Protein AF-H5UVW0-F1 (afdb_monomer_lite)

Foldseek 3Di:
DDDDDDDDDDDDDDDDDDDDDDDDDDDDDDDDDDDDDDDDDDDPPPPVPPPPPPVLNVVLVVVLVVLVVLLVQLLVLLLLLLLLLLVLLPQLLLLLLVLLVVLLVLLVVLLVLVVVLLVLLVPQDDDPVSVVVNVVSLVVSLVSLVVSLVSLCVGPPVSVVCNVLSVVLNVLSVVLVVLSVQLSVDDDPSSVVSSVVSVCSCVVPNVVSSVVSSVVSVVSSVVSVVVLVVSLVSSVVSLVSSVCSLVVVQVVCCVVPVDNDQVLSVQLNVLSCVLSVVSVVSSVDSDDDPVCNSVVSSVSSNVSSVSSNVSSVVVSVVSD

Structure (mmCIF, N/CA/C/O backbone):
data_AF-H5UVW0-F1
#
_entry.id   AF-H5UVW0-F1
#
loop_
_atom_site.group_PDB
_atom_site.id
_atom_site.type_symbol
_atom_site.label_atom_id
_atom_site.label_alt_id
_atom_site.label_comp_id
_atom_site.label_asym_id
_atom_site.label_entity_id
_atom_site.label_seq_id
_atom_site.pdbx_PDB_ins_code
_atom_site.Cartn_x
_atom_site.Cartn_y
_atom_site.Cartn_z
_atom_site.occupancy
_atom_site.B_iso_or_equiv
_atom_site.auth_seq_id
_atom_site.auth_comp_id
_atom_site.auth_asym_id
_atom_site.auth_atom_id
_atom_site.pdbx_PDB_model_num
ATOM 1 N N . MET A 1 1 ? -23.608 22.470 -44.276 1.00 40.19 1 MET A N 1
ATOM 2 C CA . MET A 1 1 ? -24.940 21.840 -44.356 1.00 40.19 1 MET A CA 1
ATOM 3 C C . MET A 1 1 ? -25.553 21.851 -42.963 1.00 40.19 1 MET A C 1
ATOM 5 O O . MET A 1 1 ? -24.901 21.389 -42.043 1.00 40.19 1 MET A O 1
ATOM 9 N N . SER A 1 2 ? -26.751 22.432 -42.876 1.00 38.56 2 SER A N 1
ATOM 10 C CA . SER A 1 2 ? -27.793 22.336 -41.836 1.00 38.56 2 SER A CA 1
ATOM 11 C C . SER A 1 2 ? -27.538 22.809 -40.393 1.00 38.56 2 SER A C 1
ATOM 13 O O . SER A 1 2 ? -26.816 22.205 -39.611 1.00 38.56 2 SER A O 1
ATOM 15 N N . ASN A 1 3 ? -28.267 23.888 -40.084 1.00 38.66 3 ASN A N 1
ATOM 16 C CA . ASN A 1 3 ? -28.675 24.428 -38.786 1.00 38.66 3 ASN A CA 1
ATOM 17 C C . ASN A 1 3 ? -29.822 23.609 -38.138 1.00 38.66 3 ASN A C 1
ATOM 19 O O . ASN A 1 3 ? -30.458 22.806 -38.818 1.00 38.66 3 ASN A O 1
ATOM 23 N N . VAL A 1 4 ? -30.181 24.028 -36.908 1.00 41.62 4 VAL A N 1
ATOM 24 C CA . VAL A 1 4 ? -31.457 23.853 -36.157 1.00 41.62 4 VAL A CA 1
ATOM 25 C C . VAL A 1 4 ? -31.458 22.661 -35.168 1.00 41.62 4 VAL A C 1
ATOM 27 O O . VAL A 1 4 ? -31.159 21.547 -35.562 1.00 41.62 4 VAL A O 1
ATOM 30 N N . GLY A 1 5 ? -31.777 22.799 -33.869 1.00 39.81 5 GLY A N 1
ATOM 31 C CA . GLY A 1 5 ? -32.433 23.911 -33.178 1.00 39.81 5 GLY A CA 1
ATOM 32 C C . GLY A 1 5 ? -32.403 23.875 -31.639 1.00 39.81 5 GLY A C 1
ATOM 33 O O . GLY A 1 5 ? -32.001 22.914 -30.990 1.00 39.81 5 GLY A O 1
ATOM 34 N N . THR A 1 6 ? -32.831 25.019 -31.116 1.00 47.84 6 THR A N 1
ATOM 35 C CA . THR A 1 6 ? -32.999 25.512 -29.740 1.00 47.84 6 THR A CA 1
ATOM 36 C C . THR A 1 6 ? -34.365 25.182 -29.118 1.00 47.84 6 THR A C 1
ATOM 38 O O . THR A 1 6 ? -35.351 25.214 -29.846 1.00 47.84 6 THR A O 1
ATOM 41 N N . ALA A 1 7 ? -34.428 25.033 -27.782 1.00 39.47 7 ALA A N 1
ATOM 42 C CA . ALA A 1 7 ? -35.441 25.560 -26.822 1.00 39.47 7 ALA A CA 1
ATOM 43 C C . ALA A 1 7 ? -35.236 24.852 -25.455 1.00 39.47 7 ALA A C 1
ATOM 45 O O . ALA A 1 7 ? -35.050 23.642 -25.445 1.00 39.47 7 ALA A O 1
ATOM 46 N N . GLY A 1 8 ? -35.079 25.516 -24.297 1.00 35.53 8 GLY A N 1
ATOM 47 C CA . GLY A 1 8 ? -36.102 26.257 -23.521 1.00 35.53 8 GLY A CA 1
ATOM 48 C C . GLY A 1 8 ? -36.758 25.297 -22.492 1.00 35.53 8 GLY A C 1
ATOM 49 O O . GLY A 1 8 ? -37.109 24.199 -22.881 1.00 35.53 8 GLY A O 1
ATOM 50 N N . ALA A 1 9 ? -36.978 25.555 -21.196 1.00 38.09 9 ALA A N 1
ATOM 51 C CA . ALA A 1 9 ? -37.097 26.803 -20.455 1.00 38.09 9 ALA A CA 1
ATOM 52 C C . ALA A 1 9 ? -37.144 26.571 -18.909 1.00 38.09 9 ALA A C 1
ATOM 54 O O . ALA A 1 9 ? -37.618 25.541 -18.443 1.00 38.09 9 ALA A O 1
ATOM 55 N N . THR A 1 10 ? -36.669 27.581 -18.162 1.00 37.91 10 THR A N 1
ATOM 56 C CA . THR A 1 10 ? -37.199 28.217 -16.920 1.00 37.91 10 THR A CA 1
ATOM 57 C C . THR A 1 10 ? -37.649 27.440 -15.663 1.00 37.91 10 THR A C 1
ATOM 59 O O . THR A 1 10 ? -38.612 26.684 -15.670 1.00 37.91 10 THR A O 1
ATOM 62 N N . ALA A 1 11 ? -37.049 27.839 -14.526 1.00 45.56 11 ALA A N 1
ATOM 63 C CA . ALA A 1 11 ? -37.602 27.791 -13.161 1.00 45.56 11 ALA A CA 1
ATOM 64 C C . ALA A 1 11 ? -38.778 28.781 -12.972 1.00 45.56 11 ALA A C 1
ATOM 66 O O . ALA A 1 11 ? -38.899 29.720 -13.765 1.00 45.56 11 ALA A O 1
ATOM 67 N N . PRO A 1 12 ? -39.613 28.634 -11.917 1.00 51.19 12 PRO A N 1
ATOM 68 C CA . PRO A 1 12 ? -39.392 29.460 -10.711 1.00 51.19 12 PRO A CA 1
ATOM 69 C C . PRO A 1 12 ? -39.843 28.838 -9.359 1.00 51.19 12 PRO A C 1
ATOM 71 O O . PRO A 1 12 ? -40.645 27.911 -9.303 1.00 51.19 12 PRO A O 1
ATOM 74 N N . ALA A 1 13 ? -39.359 29.412 -8.247 1.00 44.91 13 ALA A N 1
ATOM 75 C CA . ALA A 1 13 ? -39.950 29.326 -6.896 1.00 44.91 13 ALA A CA 1
ATOM 76 C C . ALA A 1 13 ? -40.842 30.571 -6.642 1.00 44.91 13 ALA A C 1
ATOM 78 O O . ALA A 1 13 ? -40.601 31.582 -7.310 1.00 44.91 13 ALA A O 1
ATOM 79 N N . PRO A 1 14 ? -41.837 30.563 -5.715 1.00 51.69 14 PRO A N 1
ATOM 80 C CA . PRO A 1 14 ? -41.561 30.837 -4.287 1.00 51.69 14 PRO A CA 1
ATOM 81 C C . PRO A 1 14 ? -42.532 30.210 -3.229 1.00 51.69 14 PRO A C 1
ATOM 83 O O . PRO A 1 14 ? -43.590 29.674 -3.533 1.00 51.69 14 PRO A O 1
ATOM 86 N N . ARG A 1 15 ? -42.121 30.323 -1.948 1.00 41.34 15 ARG A N 1
ATOM 87 C CA . ARG A 1 15 ? -42.834 30.162 -0.636 1.00 41.34 15 ARG A CA 1
ATOM 88 C C . ARG A 1 15 ? -43.934 31.253 -0.433 1.00 41.34 15 ARG A C 1
ATOM 90 O O . ARG A 1 15 ? -43.994 32.112 -1.307 1.00 41.34 15 ARG A O 1
ATOM 97 N N . PRO A 1 16 ? -44.664 31.415 0.716 1.00 49.97 16 PRO A N 1
ATOM 98 C CA . PRO A 1 16 ? -44.824 30.640 1.976 1.00 49.97 16 PRO A CA 1
ATOM 99 C C . PRO A 1 16 ? -46.302 30.514 2.483 1.00 49.97 16 PRO A C 1
ATOM 101 O O . PRO A 1 16 ? -47.215 31.109 1.926 1.00 49.97 16 PRO A O 1
ATOM 104 N N . GLY A 1 17 ? -46.548 29.831 3.616 1.00 35.84 17 GLY A N 1
ATOM 105 C CA . GLY A 1 17 ? -47.849 29.862 4.313 1.00 35.84 17 GLY A CA 1
ATOM 106 C C . GLY A 1 17 ? -47.748 29.610 5.824 1.00 35.84 17 GLY A C 1
ATOM 107 O O . GLY A 1 17 ? -47.411 28.511 6.250 1.00 35.84 17 GLY A O 1
ATOM 108 N N . ARG A 1 18 ? -48.012 30.658 6.619 1.00 39.91 18 ARG A N 1
ATOM 109 C CA . ARG A 1 18 ? -48.186 30.681 8.087 1.00 39.91 18 ARG A CA 1
ATOM 110 C C . ARG A 1 18 ? -49.587 30.189 8.476 1.00 39.91 18 ARG A C 1
ATOM 112 O O . ARG A 1 18 ? -50.538 30.494 7.768 1.00 39.91 18 ARG A O 1
ATOM 119 N N . GLY A 1 19 ? -49.725 29.601 9.668 1.00 34.94 19 GLY A N 1
ATOM 120 C CA . GLY A 1 19 ? -51.022 29.429 10.333 1.00 34.94 19 GLY A CA 1
ATOM 121 C C . GLY A 1 19 ? -50.927 28.876 11.762 1.00 34.94 19 GLY A C 1
ATOM 122 O O . GLY A 1 19 ? -50.884 27.672 11.961 1.00 34.94 19 GLY A O 1
ATOM 123 N N . ALA A 1 20 ? -50.913 29.774 12.742 1.00 37.31 20 ALA A N 1
ATOM 124 C CA . ALA A 1 20 ? -51.357 29.615 14.138 1.00 37.31 20 ALA A CA 1
ATOM 125 C C . ALA A 1 20 ? -52.068 30.947 14.496 1.00 37.31 20 ALA A C 1
ATOM 127 O O . ALA A 1 20 ? -51.889 31.893 13.718 1.00 37.31 20 ALA A O 1
ATOM 128 N N . PRO A 1 21 ? -52.772 31.147 15.633 1.00 55.62 21 PRO A N 1
ATOM 129 C CA . PRO A 1 21 ? -53.206 30.253 16.722 1.00 55.62 21 PRO A CA 1
ATOM 130 C C . PRO A 1 21 ? -54.725 30.408 17.036 1.00 55.62 21 PRO A C 1
ATOM 132 O O . PRO A 1 21 ? -55.417 31.188 16.388 1.00 55.62 21 PRO A O 1
ATOM 135 N N . THR A 1 22 ? -55.261 29.749 18.074 1.00 39.03 22 THR A N 1
ATOM 136 C CA . THR A 1 22 ? -56.367 30.325 18.881 1.00 39.03 22 THR A CA 1
ATOM 137 C C . THR A 1 22 ? -56.510 29.640 20.241 1.00 39.03 22 THR A C 1
ATOM 139 O O . THR A 1 22 ? -56.579 28.420 20.346 1.00 39.03 22 THR A O 1
ATOM 142 N N . ALA A 1 23 ? -56.551 30.471 21.281 1.00 38.06 23 ALA A N 1
ATOM 143 C CA . ALA A 1 23 ? -56.974 30.172 22.641 1.00 38.06 23 ALA A CA 1
ATOM 144 C C . ALA A 1 23 ? -58.318 30.878 22.889 1.00 38.06 23 ALA A C 1
ATOM 146 O O . ALA A 1 23 ? -58.500 31.968 22.351 1.00 38.06 23 ALA A O 1
ATOM 147 N N . ALA A 1 24 ? -59.206 30.289 23.698 1.00 35.06 24 ALA A N 1
ATOM 148 C CA . ALA A 1 24 ? -60.180 30.945 24.596 1.00 35.06 24 ALA A CA 1
ATOM 149 C C . ALA A 1 24 ? -61.181 29.878 25.102 1.00 35.06 24 ALA A C 1
ATOM 151 O O . ALA A 1 24 ? -61.709 29.121 24.299 1.00 35.06 24 ALA A O 1
ATOM 152 N N . THR A 1 25 ? -61.290 29.598 26.404 1.00 35.06 25 THR A N 1
ATOM 153 C CA . THR A 1 25 ? -62.045 30.314 27.465 1.00 35.06 25 THR A CA 1
ATOM 154 C C . THR A 1 25 ? -63.463 29.749 27.654 1.00 35.06 25 THR A C 1
ATOM 156 O O . THR A 1 25 ? -64.242 29.648 26.716 1.00 35.06 25 THR A O 1
ATOM 159 N N . ALA A 1 26 ? -63.761 29.377 28.905 1.00 38.12 26 ALA A N 1
ATOM 160 C CA . ALA A 1 26 ? -65.036 28.873 29.424 1.00 38.12 26 ALA A CA 1
ATOM 161 C C . ALA A 1 26 ? -66.159 29.937 29.485 1.00 38.12 26 ALA A C 1
ATOM 163 O O . ALA A 1 26 ? -65.895 31.128 29.330 1.00 38.12 26 ALA A O 1
ATOM 164 N N . PRO A 1 27 ? -67.400 29.513 29.790 1.00 47.34 27 PRO A N 1
ATOM 165 C CA . PRO A 1 27 ? -68.087 29.938 31.030 1.00 47.34 27 PRO A CA 1
ATOM 166 C C . PRO A 1 27 ? -68.739 28.721 31.743 1.00 47.34 27 PRO A C 1
ATOM 168 O O . PRO A 1 27 ? -69.119 27.759 31.089 1.00 47.34 27 PRO A O 1
ATOM 171 N N . ALA A 1 28 ? -68.710 28.536 33.069 1.00 35.19 28 ALA A N 1
ATOM 172 C CA . ALA A 1 28 ? -69.227 29.298 34.219 1.00 35.19 28 ALA A CA 1
ATOM 173 C C . ALA A 1 28 ? -70.742 29.128 34.507 1.00 35.19 28 ALA A C 1
ATOM 175 O O . ALA A 1 28 ? -71.578 29.489 33.687 1.00 35.19 28 ALA A O 1
ATOM 176 N N . SER A 1 29 ? -71.028 28.721 35.764 1.00 37.56 29 SER A N 1
ATOM 177 C CA . SER A 1 29 ? -72.243 28.932 36.603 1.00 37.56 29 SER A CA 1
ATOM 178 C C . SER A 1 29 ? -73.562 28.245 36.183 1.00 37.56 29 SER A C 1
ATOM 180 O O . SER A 1 29 ? -73.912 28.255 35.018 1.00 37.56 29 SER A O 1
ATOM 182 N N . SER A 1 30 ? -74.400 27.649 37.047 1.00 37.62 30 SER A N 1
ATOM 183 C CA . SER A 1 30 ? -74.801 27.927 38.449 1.00 37.62 30 SER A CA 1
ATOM 184 C C . SER A 1 30 ? -75.607 26.711 38.998 1.00 37.62 30 SER A C 1
ATOM 186 O O . SER A 1 30 ? -76.249 26.034 38.206 1.00 37.62 30 SER A O 1
ATOM 188 N N . ALA A 1 31 ? -75.380 26.233 40.238 1.00 36.72 31 ALA A N 1
ATOM 189 C CA . ALA A 1 31 ? -76.123 26.492 41.505 1.00 36.72 31 ALA A CA 1
ATOM 190 C C . ALA A 1 31 ? -77.501 25.753 41.573 1.00 36.72 31 ALA A C 1
ATOM 192 O O . ALA A 1 31 ? -78.099 25.538 40.536 1.00 36.72 31 ALA A O 1
ATOM 193 N N . VAL A 1 32 ? -78.116 25.268 42.666 1.00 36.94 32 VAL A N 1
ATOM 194 C CA . VAL A 1 32 ? -78.252 25.606 44.107 1.00 36.94 32 VAL A CA 1
ATOM 195 C C . VAL A 1 32 ? -78.911 24.344 44.775 1.00 36.94 32 VAL A C 1
ATOM 197 O O . VAL A 1 32 ? -79.696 23.691 44.097 1.00 36.94 32 VAL A O 1
ATOM 200 N N . TRP A 1 33 ? -78.595 23.843 45.987 1.00 30.67 33 TRP A N 1
ATOM 201 C CA . TRP A 1 33 ? -79.282 24.114 47.281 1.00 30.67 33 TRP A CA 1
ATOM 202 C C . TRP A 1 33 ? -78.738 23.220 48.435 1.00 30.67 33 TRP A C 1
ATOM 204 O O . TRP A 1 33 ? -78.401 22.058 48.231 1.00 30.67 33 TRP A O 1
ATOM 214 N N . ARG A 1 34 ? -78.672 23.808 49.644 1.00 36.25 34 ARG A N 1
ATOM 215 C CA . ARG A 1 34 ? -78.388 23.275 51.015 1.00 36.25 34 ARG A CA 1
ATOM 216 C C . ARG A 1 34 ? -79.729 23.038 51.780 1.00 36.25 34 ARG A C 1
ATOM 218 O O . ARG A 1 34 ? -80.750 23.339 51.167 1.00 36.25 34 ARG A O 1
ATOM 225 N N . PRO A 1 35 ? -79.808 22.788 53.121 1.00 53.66 35 PRO A N 1
ATOM 226 C CA . PRO A 1 35 ? -78.973 22.098 54.145 1.00 53.66 35 PRO A CA 1
ATOM 227 C C . PRO A 1 35 ? -79.808 20.982 54.875 1.00 53.66 35 PRO A C 1
ATOM 229 O O . PRO A 1 35 ? -80.942 20.730 54.493 1.00 53.66 35 PRO A O 1
ATOM 232 N N . THR A 1 36 ? -79.376 20.215 55.893 1.00 37.59 36 THR A N 1
ATOM 233 C CA . THR A 1 36 ? -79.193 20.583 57.324 1.00 37.59 36 THR A CA 1
ATOM 234 C C . THR A 1 36 ? -78.822 19.339 58.167 1.00 37.59 36 THR A C 1
ATOM 236 O O . THR A 1 36 ? -79.049 18.222 57.725 1.00 37.59 36 THR A O 1
ATOM 239 N N . SER A 1 37 ? -78.353 19.601 59.399 1.00 34.56 37 SER A N 1
ATOM 240 C CA . SER A 1 37 ? -78.192 18.750 60.604 1.00 34.56 37 SER A CA 1
ATOM 241 C C . SER A 1 37 ? -76.835 18.069 60.868 1.00 34.56 37 SER A C 1
ATOM 243 O O . SER A 1 37 ? -76.583 16.934 60.480 1.00 34.56 37 SER A O 1
ATOM 245 N N . GLN A 1 38 ? -76.006 18.786 61.636 1.00 39.22 38 GLN A N 1
ATOM 246 C CA . GLN A 1 38 ? -75.058 18.268 62.639 1.00 39.22 38 GLN A CA 1
ATOM 247 C C . GLN A 1 38 ? -75.856 17.791 63.881 1.00 39.22 38 GLN A C 1
ATOM 249 O O . GLN A 1 38 ? -76.940 18.342 64.100 1.00 39.22 38 GLN A O 1
ATOM 254 N N . PRO A 1 39 ? -75.365 16.832 64.704 1.00 42.59 39 PRO A N 1
ATOM 255 C CA . PRO A 1 39 ? -74.274 17.135 65.645 1.00 42.59 39 PRO A CA 1
ATOM 256 C C . PRO A 1 39 ? -73.261 15.996 65.957 1.00 42.59 39 PRO A C 1
ATOM 258 O O . PRO A 1 39 ? -73.563 14.814 65.872 1.00 42.59 39 PRO A O 1
ATOM 261 N N . SER A 1 40 ? -72.055 16.428 66.359 1.00 43.44 40 SER A N 1
ATOM 262 C CA . SER A 1 40 ? -71.070 15.827 67.294 1.00 43.44 40 SER A CA 1
ATOM 263 C C . SER A 1 40 ? -70.740 14.319 67.276 1.00 43.44 40 SER A C 1
ATOM 265 O O . SER A 1 40 ? -71.532 13.520 67.761 1.00 43.44 40 SER A O 1
ATOM 267 N N . ALA A 1 41 ? -69.485 13.968 66.937 1.00 36.28 41 ALA A N 1
ATOM 268 C CA . ALA A 1 41 ? -68.498 13.345 67.849 1.00 36.28 41 ALA A CA 1
ATOM 269 C C . ALA A 1 41 ? -67.223 12.876 67.102 1.00 36.28 41 ALA A C 1
ATOM 271 O O . ALA A 1 41 ? -67.307 12.260 66.048 1.00 36.28 41 ALA A O 1
ATOM 272 N N . GLN A 1 42 ? -66.063 13.125 67.724 1.00 39.19 42 GLN A N 1
ATOM 273 C CA . GLN A 1 42 ? -64.734 12.539 67.468 1.00 39.19 42 GLN A CA 1
ATOM 274 C C . GLN A 1 42 ? -64.018 12.873 66.144 1.00 39.19 42 GLN A C 1
ATOM 276 O O . GLN A 1 42 ? -63.990 12.099 65.191 1.00 39.19 42 GLN A O 1
ATOM 281 N N . GLU A 1 43 ? -63.275 13.984 66.170 1.00 35.12 43 GLU A N 1
ATOM 282 C CA . GLU A 1 43 ? -62.028 14.120 65.412 1.00 35.12 43 GLU A CA 1
ATOM 283 C C . GLU A 1 43 ? -61.022 13.057 65.887 1.00 35.12 43 GLU A C 1
ATOM 285 O O . GLU A 1 43 ? -60.352 13.216 66.907 1.00 35.12 43 GLU A O 1
ATOM 290 N N . VAL A 1 44 ? -60.886 11.970 65.129 1.00 39.19 44 VAL A N 1
ATOM 291 C CA . VAL A 1 44 ? -59.615 11.247 65.056 1.00 39.19 44 VAL A CA 1
ATOM 292 C C . VAL A 1 44 ? -58.861 11.863 63.890 1.00 39.19 44 VAL A C 1
ATOM 294 O O . VAL A 1 44 ? -59.051 11.497 62.733 1.00 39.19 44 VAL A O 1
ATOM 297 N N . ALA A 1 45 ? -58.019 12.844 64.201 1.00 40.41 45 ALA A N 1
ATOM 298 C CA . ALA A 1 45 ? -56.989 13.303 63.292 1.00 40.41 45 ALA A CA 1
ATOM 299 C C . ALA A 1 45 ? -55.997 12.149 63.070 1.00 40.41 45 ALA A C 1
ATOM 301 O O . ALA A 1 45 ? -54.999 12.018 63.779 1.00 40.41 45 ALA A O 1
ATOM 302 N N . THR A 1 46 ? -56.250 11.296 62.076 1.00 40.97 46 THR A N 1
ATOM 303 C CA . THR A 1 46 ? -55.171 10.555 61.423 1.00 40.97 46 THR A CA 1
ATOM 304 C C . THR A 1 46 ? -54.349 11.571 60.647 1.00 40.97 46 THR A C 1
ATOM 306 O O . THR A 1 46 ? -54.581 11.826 59.467 1.00 40.97 46 THR A O 1
ATOM 309 N N . ALA A 1 47 ? -53.393 12.183 61.345 1.00 40.22 47 ALA A N 1
ATOM 310 C CA . ALA A 1 47 ? -52.194 12.697 60.720 1.00 40.22 47 ALA A CA 1
ATOM 311 C C . ALA A 1 47 ? -51.530 11.503 60.027 1.00 40.22 47 ALA A C 1
ATOM 313 O O . ALA A 1 47 ? -50.825 10.711 60.655 1.00 40.22 47 ALA A O 1
ATOM 314 N N . GLU A 1 48 ? -51.830 11.323 58.743 1.00 43.53 48 GLU A N 1
ATOM 315 C CA . GLU A 1 48 ? -51.063 10.453 57.871 1.00 43.53 48 GLU A CA 1
ATOM 316 C C . GLU A 1 48 ? -49.644 11.010 57.894 1.00 43.53 48 GLU A C 1
ATOM 318 O O . GLU A 1 48 ? -49.352 12.085 57.366 1.00 43.53 48 GLU A O 1
ATOM 323 N N . ALA A 1 49 ? -48.801 10.338 58.674 1.00 42.34 49 ALA A N 1
ATOM 324 C CA . ALA A 1 49 ? -47.430 10.718 58.891 1.00 42.34 49 ALA A CA 1
ATOM 325 C C . ALA A 1 49 ? -46.771 10.854 57.519 1.00 42.34 49 ALA A C 1
ATOM 327 O O . ALA A 1 49 ? -46.494 9.858 56.849 1.00 42.34 49 ALA A O 1
ATOM 328 N N . ALA A 1 50 ? -46.499 12.096 57.118 1.00 45.75 50 ALA A N 1
ATOM 329 C CA . ALA A 1 50 ? -45.471 12.418 56.151 1.00 45.75 50 ALA A CA 1
ATOM 330 C C . ALA A 1 50 ? -44.158 11.898 56.744 1.00 45.75 50 ALA A C 1
ATOM 332 O O . ALA A 1 50 ? -43.434 12.610 57.441 1.00 45.75 50 ALA A O 1
ATOM 333 N N . GLY A 1 51 ? -43.929 10.596 56.565 1.00 43.28 51 GLY A N 1
ATOM 334 C CA . GLY A 1 51 ? -42.782 9.885 57.081 1.00 43.28 51 GLY A CA 1
ATOM 335 C C . GLY A 1 51 ? -41.557 10.557 56.507 1.00 43.28 51 GLY A C 1
ATOM 336 O O . GLY A 1 51 ? -41.271 10.438 55.315 1.00 43.28 51 GLY A O 1
ATOM 337 N N . THR A 1 52 ? -40.845 11.291 57.356 1.00 47.53 52 THR A N 1
ATOM 338 C CA . THR A 1 52 ? -39.493 11.737 57.065 1.00 47.53 52 THR A CA 1
ATOM 339 C C . THR A 1 52 ? -38.736 10.495 56.604 1.00 47.53 52 THR A C 1
ATOM 341 O O . THR A 1 52 ? -38.654 9.517 57.355 1.00 47.53 52 THR A O 1
ATOM 344 N N . PRO A 1 53 ? -38.266 10.443 55.342 1.00 50.28 53 PRO A N 1
ATOM 345 C CA . PRO A 1 53 ? -37.708 9.210 54.829 1.00 50.28 53 PRO A CA 1
ATOM 346 C C . PRO A 1 53 ? -36.502 8.894 55.699 1.00 50.28 53 PRO A C 1
ATOM 348 O O . PRO A 1 53 ? -35.598 9.723 55.838 1.00 50.28 53 PRO A O 1
ATOM 351 N N . THR A 1 54 ? -36.518 7.725 56.337 1.00 48.66 54 THR A N 1
ATOM 352 C CA . THR A 1 54 ? -35.457 7.335 57.260 1.00 48.66 54 THR A CA 1
ATOM 353 C C . THR A 1 54 ? -34.102 7.471 56.550 1.00 48.66 54 THR A C 1
ATOM 355 O O . THR A 1 54 ? -33.997 7.218 55.343 1.00 48.66 54 THR A O 1
ATOM 358 N N . PRO A 1 55 ? -33.023 7.871 57.246 1.00 56.31 55 PRO A N 1
ATOM 359 C CA . PRO A 1 55 ? -31.715 8.112 56.624 1.00 56.31 55 PRO A CA 1
ATOM 360 C C . PRO A 1 55 ? -31.161 6.897 55.851 1.00 56.31 55 PRO A C 1
ATOM 362 O O . PRO A 1 55 ? -30.302 7.041 54.975 1.00 56.31 55 PRO A O 1
ATOM 365 N N . GLN A 1 56 ? -31.685 5.695 56.112 1.00 55.41 56 GLN A N 1
ATOM 366 C CA . GLN A 1 56 ? -31.396 4.490 55.336 1.00 55.41 56 GLN A CA 1
ATOM 367 C C . GLN A 1 56 ? -32.040 4.487 53.935 1.00 55.41 56 GLN A C 1
ATOM 369 O O . GLN A 1 56 ? -31.379 4.072 52.980 1.00 55.41 56 GLN A O 1
ATOM 374 N N . ALA A 1 57 ? -33.263 5.000 53.765 1.00 55.84 57 ALA A N 1
ATOM 375 C CA . ALA A 1 57 ? -33.936 5.092 52.463 1.00 55.84 57 ALA A CA 1
ATOM 376 C C . ALA A 1 57 ? -33.222 6.077 51.513 1.00 55.84 57 ALA A C 1
ATOM 378 O O . ALA A 1 57 ? -33.002 5.773 50.337 1.00 55.84 57 ALA A O 1
ATOM 379 N N . TRP A 1 58 ? -32.738 7.210 52.039 1.00 54.66 58 TRP A N 1
ATOM 380 C CA . TRP A 1 58 ? -31.923 8.178 51.286 1.00 54.66 58 TRP A CA 1
ATOM 381 C C . TRP A 1 58 ? -30.576 7.598 50.826 1.00 54.66 58 TRP A C 1
ATOM 383 O O . TRP A 1 58 ? -30.129 7.833 49.694 1.00 54.66 58 TRP A O 1
ATOM 393 N N . ARG A 1 59 ? -29.927 6.790 51.675 1.00 59.78 59 ARG A N 1
ATOM 394 C CA . ARG A 1 59 ? -28.684 6.090 51.313 1.00 59.78 59 ARG A CA 1
ATOM 395 C C . ARG A 1 59 ? -28.909 5.030 50.231 1.00 59.78 59 ARG A C 1
ATOM 397 O O . ARG A 1 59 ? -28.101 4.957 49.308 1.00 59.78 59 ARG A O 1
ATOM 404 N N . ARG A 1 60 ? -30.014 4.276 50.272 1.00 61.94 60 ARG A N 1
ATOM 405 C CA . ARG A 1 60 ? -30.356 3.292 49.223 1.00 61.94 60 ARG A CA 1
ATOM 406 C C . ARG A 1 60 ? -30.683 3.960 47.880 1.00 61.94 60 ARG A C 1
ATOM 408 O O . ARG A 1 60 ? -30.177 3.536 46.842 1.00 61.94 60 ARG A O 1
ATOM 415 N N . GLY A 1 61 ? -31.434 5.065 47.891 1.00 62.50 61 GLY A N 1
ATOM 416 C CA . GLY A 1 61 ? -31.806 5.797 46.672 1.00 62.50 61 GLY A CA 1
ATOM 417 C C . GLY A 1 61 ? -30.644 6.512 45.963 1.00 62.50 61 GLY A C 1
ATOM 418 O O . GLY A 1 61 ? -30.677 6.694 44.742 1.00 62.50 61 GLY A O 1
ATOM 419 N N . SER A 1 62 ? -29.602 6.922 46.695 1.00 68.56 62 SER A N 1
ATOM 420 C CA . SER A 1 62 ? -28.380 7.496 46.101 1.00 68.56 62 SER A CA 1
ATOM 421 C C . SER A 1 62 ? -27.446 6.419 45.533 1.00 68.56 62 SER A C 1
ATOM 423 O O . SER A 1 62 ? -26.921 6.594 44.432 1.00 68.56 62 SER A O 1
ATOM 425 N N . LEU A 1 63 ? -27.317 5.274 46.214 1.00 67.69 63 LEU A N 1
ATOM 426 C CA . LEU A 1 63 ? -26.570 4.105 45.731 1.00 67.69 63 LEU A CA 1
ATOM 427 C C . LEU A 1 63 ? -27.155 3.534 44.435 1.00 67.69 63 LEU A C 1
ATOM 429 O O . LEU A 1 63 ? -26.413 3.318 43.479 1.00 67.69 63 LEU A O 1
ATOM 433 N N . ALA A 1 64 ? -28.478 3.367 44.360 1.00 70.19 64 ALA A N 1
ATOM 434 C CA . ALA A 1 64 ? -29.143 2.852 43.162 1.00 70.19 64 ALA A CA 1
ATOM 435 C C . ALA A 1 64 ? -28.964 3.774 41.939 1.00 70.19 64 ALA A C 1
ATOM 437 O O . ALA A 1 64 ? -28.747 3.301 40.822 1.00 70.19 64 ALA A O 1
ATOM 438 N N . ARG A 1 65 ? -29.000 5.100 42.139 1.00 73.19 65 ARG A N 1
ATOM 439 C CA . ARG A 1 65 ? -28.716 6.079 41.074 1.00 73.19 65 ARG A CA 1
ATOM 440 C C . ARG A 1 65 ? -27.252 6.042 40.630 1.00 73.19 65 ARG A C 1
ATOM 442 O O . ARG A 1 65 ? -26.992 6.122 39.432 1.00 73.19 65 ARG A O 1
ATOM 449 N N . GLY A 1 66 ? -26.314 5.899 41.569 1.00 72.06 66 GLY A N 1
ATOM 450 C CA . GLY A 1 66 ? -24.887 5.743 41.267 1.00 72.06 66 GLY A CA 1
ATOM 451 C C . GLY A 1 66 ? -24.591 4.471 40.472 1.00 72.06 66 GLY A C 1
ATOM 452 O O . GLY A 1 66 ? -23.903 4.534 39.456 1.00 72.06 66 GLY A O 1
ATOM 453 N N . LEU A 1 67 ? -25.192 3.346 40.872 1.00 72.56 67 LEU A N 1
ATOM 454 C CA . LEU A 1 67 ? -25.071 2.068 40.169 1.00 72.56 67 LEU A CA 1
ATOM 455 C C . LEU A 1 67 ? -25.575 2.172 38.729 1.00 72.56 67 LEU A C 1
ATOM 457 O O . LEU A 1 67 ? -24.814 1.848 37.831 1.00 72.56 67 LEU A O 1
ATOM 461 N N . ARG A 1 68 ? -26.775 2.724 38.489 1.00 74.75 68 ARG A N 1
ATOM 462 C CA . ARG A 1 68 ? -27.316 2.903 37.123 1.00 74.75 68 ARG A CA 1
ATOM 463 C C . ARG A 1 68 ? -26.413 3.744 36.217 1.00 74.75 68 ARG A C 1
ATOM 465 O O . ARG A 1 68 ? -26.251 3.417 35.045 1.00 74.75 68 ARG A O 1
ATOM 472 N N . LYS A 1 69 ? -25.819 4.820 36.749 1.00 73.06 69 LYS A N 1
ATOM 473 C CA . LYS A 1 69 ? -24.870 5.660 35.996 1.00 73.06 69 LYS A CA 1
ATOM 474 C C . LYS A 1 69 ? -23.595 4.893 35.646 1.00 73.06 69 LYS A C 1
ATOM 476 O O . LYS A 1 69 ? -23.137 4.985 34.513 1.00 73.06 69 LYS A O 1
ATOM 481 N N . LEU A 1 70 ? -23.059 4.114 36.587 1.00 72.12 70 LEU A N 1
ATOM 482 C CA . LEU A 1 70 ? -21.907 3.244 36.341 1.00 72.12 70 LEU A CA 1
ATOM 483 C C . LEU A 1 70 ? -22.223 2.148 35.319 1.00 72.12 70 LEU A C 1
ATOM 485 O O . LEU A 1 70 ? -21.371 1.847 34.489 1.00 72.12 70 LEU A O 1
ATOM 489 N N . THR A 1 71 ? -23.440 1.594 35.332 1.00 71.81 71 THR A N 1
ATOM 490 C CA . THR A 1 71 ? -23.864 0.595 34.343 1.00 71.81 71 THR A CA 1
ATOM 491 C C . THR A 1 71 ? -23.901 1.192 32.946 1.00 71.81 71 THR A C 1
ATOM 493 O O . THR A 1 71 ? -23.287 0.643 32.038 1.00 71.81 71 THR A O 1
ATOM 496 N N . ALA A 1 72 ? -24.555 2.345 32.784 1.00 66.31 72 ALA A N 1
ATOM 497 C CA . ALA A 1 72 ? -24.628 3.031 31.498 1.00 66.31 72 ALA A CA 1
ATOM 498 C C . ALA A 1 72 ? -23.232 3.425 30.983 1.00 66.31 72 ALA A C 1
ATOM 500 O O . ALA A 1 72 ? -22.916 3.172 29.823 1.00 66.31 72 ALA A O 1
ATOM 501 N N . ALA A 1 73 ? -22.379 3.979 31.852 1.00 67.38 73 ALA A N 1
ATOM 502 C CA . ALA A 1 73 ? -21.020 4.375 31.491 1.00 67.38 73 ALA A CA 1
ATOM 503 C C . ALA A 1 73 ? -20.143 3.174 31.100 1.00 67.38 73 ALA A C 1
ATOM 505 O O . ALA A 1 73 ? -19.448 3.227 30.090 1.00 67.38 73 ALA A O 1
ATOM 506 N N . GLY A 1 74 ? -20.195 2.079 31.863 1.00 64.56 74 GLY A N 1
ATOM 507 C CA . GLY A 1 74 ? -19.398 0.887 31.580 1.00 64.56 74 GLY A CA 1
ATOM 508 C C . GLY A 1 74 ? -19.850 0.142 30.320 1.00 64.56 74 GLY A C 1
ATOM 509 O O . GLY A 1 74 ? -19.003 -0.273 29.533 1.00 64.56 74 GLY A O 1
ATOM 510 N N . VAL A 1 75 ? -21.163 0.033 30.082 1.00 73.12 75 VAL A N 1
ATOM 511 C CA . VAL A 1 75 ? -21.721 -0.537 28.840 1.00 73.12 75 VAL A CA 1
ATOM 512 C C . VAL A 1 75 ? -21.296 0.283 27.627 1.00 73.12 75 VAL A C 1
ATOM 514 O O . VAL A 1 75 ? -20.829 -0.282 26.637 1.00 73.12 75 VAL A O 1
ATOM 517 N N . LEU A 1 76 ? -21.418 1.609 27.712 1.00 70.00 76 LEU A N 1
ATOM 518 C CA . LEU A 1 76 ? -21.051 2.511 26.625 1.00 70.00 76 LEU A CA 1
ATOM 519 C C . LEU A 1 76 ? -19.546 2.448 26.332 1.00 70.00 76 LEU A C 1
ATOM 521 O O . LEU A 1 76 ? -19.165 2.299 25.175 1.00 70.00 76 LEU A O 1
ATOM 525 N N . ALA A 1 77 ? -18.700 2.465 27.365 1.00 68.88 77 ALA A N 1
ATOM 526 C CA . ALA A 1 77 ? -17.253 2.352 27.203 1.00 68.88 77 ALA A CA 1
ATOM 527 C C . ALA A 1 77 ? -16.842 1.020 26.544 1.00 68.88 77 ALA A C 1
ATOM 529 O O . ALA A 1 77 ? -16.112 1.030 25.555 1.00 68.88 77 ALA A O 1
ATOM 530 N N . CYS A 1 78 ? -17.379 -0.116 27.011 1.00 69.44 78 CYS A N 1
ATOM 531 C CA . CYS A 1 78 ? -17.072 -1.432 26.435 1.00 69.44 78 CYS A CA 1
ATOM 532 C C . CYS A 1 78 ? -17.557 -1.566 24.981 1.00 69.44 78 CYS A C 1
ATOM 534 O O . CYS A 1 78 ? -16.856 -2.137 24.146 1.00 69.44 78 CYS A O 1
ATOM 536 N N . SER A 1 79 ? -18.729 -1.007 24.665 1.00 70.81 79 SER A N 1
ATOM 537 C CA . SER A 1 79 ? -19.292 -1.038 23.308 1.00 70.81 79 SER A CA 1
ATOM 538 C C . SER A 1 79 ? -18.467 -0.192 22.336 1.00 70.81 79 SER A C 1
ATOM 540 O O . SER A 1 79 ? -18.142 -0.651 21.242 1.00 70.81 79 SER A O 1
ATOM 542 N N . ILE A 1 80 ? -18.072 1.018 22.750 1.00 72.19 80 ILE A N 1
ATOM 543 C CA . ILE A 1 80 ? -17.189 1.890 21.961 1.00 72.19 80 ILE A CA 1
ATOM 544 C C . ILE A 1 80 ? -15.826 1.226 21.759 1.00 72.19 80 ILE A C 1
ATOM 546 O O . ILE A 1 80 ? -15.284 1.280 20.659 1.00 72.19 80 ILE A O 1
ATOM 550 N N . ASN A 1 81 ? -15.288 0.557 22.782 1.00 74.38 81 ASN A N 1
ATOM 551 C CA . ASN A 1 81 ? -14.018 -0.150 22.663 1.00 74.38 81 ASN A CA 1
ATOM 552 C C . ASN A 1 81 ? -14.091 -1.316 21.660 1.00 74.38 81 ASN A C 1
ATOM 554 O O . ASN A 1 81 ? -13.205 -1.459 20.821 1.00 74.38 81 ASN A O 1
ATOM 558 N N . GLY A 1 82 ? -15.171 -2.105 21.686 1.00 71.25 82 GLY A N 1
ATOM 559 C CA . GLY A 1 82 ? -15.414 -3.157 20.692 1.00 71.25 82 GLY A CA 1
ATOM 560 C C . GLY A 1 82 ? -15.566 -2.616 19.270 1.00 71.25 82 GLY A C 1
ATOM 561 O O . GLY A 1 82 ? -15.020 -3.192 18.333 1.00 71.25 82 GLY A O 1
ATOM 562 N N . LEU A 1 83 ? -16.253 -1.481 19.105 1.00 72.50 83 LEU A N 1
ATOM 563 C CA . LEU A 1 83 ? -16.396 -0.814 17.809 1.00 72.50 83 LEU A CA 1
ATOM 564 C C . LEU A 1 83 ? -15.057 -0.267 17.290 1.00 72.50 83 LEU A C 1
ATOM 566 O O . LEU A 1 83 ? -14.755 -0.413 16.109 1.00 72.50 83 LEU A O 1
ATOM 570 N N . ALA A 1 84 ? -14.239 0.324 18.163 1.00 74.06 84 ALA A N 1
ATOM 571 C CA . ALA A 1 84 ? -12.902 0.796 17.811 1.00 74.06 84 ALA A CA 1
ATOM 572 C C . ALA A 1 84 ? -11.984 -0.370 17.405 1.00 74.06 84 ALA A C 1
ATOM 574 O O . ALA A 1 84 ? -11.279 -0.276 16.403 1.00 74.06 84 ALA A O 1
ATOM 575 N N . ALA A 1 85 ? -12.044 -1.491 18.132 1.00 73.69 85 ALA A N 1
ATOM 576 C CA . ALA A 1 85 ? -11.316 -2.718 17.810 1.00 73.69 85 ALA A CA 1
ATOM 577 C C . ALA A 1 85 ? -11.766 -3.334 16.477 1.00 73.69 85 ALA A C 1
ATOM 579 O O . ALA A 1 85 ? -10.926 -3.732 15.670 1.00 73.69 85 ALA A O 1
ATOM 580 N N . TYR A 1 86 ? -13.078 -3.361 16.222 1.00 75.81 86 TYR A N 1
ATOM 581 C CA . TYR A 1 86 ? -13.642 -3.749 14.931 1.00 75.81 86 TYR A CA 1
ATOM 582 C C . TYR A 1 86 ? -13.083 -2.872 13.811 1.00 75.81 86 TYR A C 1
ATOM 584 O O . TYR A 1 86 ? -12.501 -3.401 12.869 1.00 75.81 86 TYR A O 1
ATOM 592 N N . ALA A 1 87 ? -13.204 -1.546 13.946 1.00 70.50 87 ALA A N 1
ATOM 593 C CA . ALA A 1 87 ? -12.761 -0.594 12.935 1.00 70.50 87 ALA A CA 1
ATOM 594 C C . ALA A 1 87 ? -11.282 -0.809 12.603 1.00 70.50 87 ALA A C 1
ATOM 596 O O . ALA A 1 87 ? -10.944 -1.016 11.441 1.00 70.50 87 ALA A O 1
ATOM 597 N N . VAL A 1 88 ? -10.425 -0.883 13.623 1.00 72.88 88 VAL A N 1
ATOM 598 C CA . VAL A 1 88 ? -8.994 -1.183 13.491 1.00 72.88 88 VAL A CA 1
ATOM 599 C C . VAL A 1 88 ? -8.735 -2.437 12.656 1.00 72.88 88 VAL A C 1
ATOM 601 O O . VAL A 1 88 ? -7.969 -2.387 11.702 1.00 72.88 88 VAL A O 1
ATOM 604 N N . VAL A 1 89 ? -9.391 -3.549 12.986 1.00 70.06 89 VAL A N 1
ATOM 605 C CA . VAL A 1 89 ? -9.136 -4.845 12.341 1.00 70.06 89 VAL A CA 1
ATOM 606 C C . VAL A 1 89 ? -9.746 -4.936 10.944 1.00 70.06 89 VAL A C 1
ATOM 608 O O . VAL A 1 89 ? -9.245 -5.673 10.099 1.00 70.06 89 VAL A O 1
ATOM 611 N N . THR A 1 90 ? -10.799 -4.169 10.670 1.00 67.56 90 THR A N 1
ATOM 612 C CA . THR A 1 90 ? -11.345 -4.034 9.313 1.00 67.56 90 THR A CA 1
ATOM 613 C C . THR A 1 90 ? -10.563 -3.069 8.437 1.00 67.56 90 THR A C 1
ATOM 615 O O . THR A 1 90 ? -10.721 -3.094 7.217 1.00 67.56 90 THR A O 1
ATOM 618 N N . THR A 1 91 ? -9.733 -2.211 9.030 1.00 69.06 91 THR A N 1
ATOM 619 C CA . THR A 1 91 ? -8.955 -1.256 8.255 1.00 69.06 91 THR A CA 1
ATOM 620 C C . THR A 1 91 ? -7.642 -1.906 7.841 1.00 69.06 91 THR A C 1
ATOM 622 O O . THR A 1 91 ? -6.726 -2.042 8.644 1.00 69.06 91 THR A O 1
ATOM 625 N N . ASP A 1 92 ? -7.518 -2.262 6.562 1.00 69.44 92 ASP A N 1
ATOM 626 C CA . ASP A 1 92 ? -6.327 -2.911 5.985 1.00 69.44 92 ASP A CA 1
ATOM 627 C C . ASP A 1 92 ? -5.117 -1.941 5.870 1.00 69.44 92 ASP A C 1
ATOM 629 O O . ASP A 1 92 ? -4.217 -2.130 5.056 1.00 69.44 92 ASP A O 1
ATOM 633 N N . ALA A 1 93 ? -5.080 -0.865 6.670 1.00 68.00 93 ALA A N 1
ATOM 634 C CA . ALA A 1 93 ? -4.147 0.258 6.549 1.00 68.00 93 ALA A CA 1
ATOM 635 C C . ALA A 1 93 ? -2.679 -0.163 6.686 1.00 68.00 93 ALA A C 1
ATOM 637 O O . ALA A 1 93 ? -1.849 0.262 5.889 1.00 68.00 93 ALA A O 1
ATOM 638 N N . ALA A 1 94 ? -2.346 -1.039 7.639 1.00 67.62 94 ALA A N 1
ATOM 639 C CA . ALA A 1 94 ? -0.973 -1.525 7.811 1.00 67.62 94 ALA A CA 1
ATOM 640 C C . ALA A 1 94 ? -0.492 -2.344 6.597 1.00 67.62 94 ALA A C 1
ATOM 642 O O . ALA A 1 94 ? 0.668 -2.251 6.188 1.00 67.62 94 ALA A O 1
ATOM 643 N N . ARG A 1 95 ? -1.399 -3.113 5.982 1.00 72.38 95 ARG A N 1
ATOM 644 C CA . ARG A 1 95 ? -1.128 -3.897 4.773 1.00 72.38 95 ARG A CA 1
ATOM 645 C C . ARG A 1 95 ? -1.034 -3.010 3.534 1.00 72.38 95 ARG A C 1
ATOM 647 O O . ARG A 1 95 ? -0.117 -3.177 2.738 1.00 72.38 95 ARG A O 1
ATOM 654 N N . VAL A 1 96 ? -1.933 -2.038 3.386 1.00 74.38 96 VAL A N 1
ATOM 655 C CA . VAL A 1 96 ? -1.862 -1.025 2.321 1.00 74.38 96 VAL A CA 1
ATOM 656 C C . VAL A 1 96 ? -0.544 -0.259 2.417 1.00 74.38 96 VAL A C 1
ATOM 658 O O . VAL A 1 96 ? 0.146 -0.123 1.413 1.00 74.38 96 VAL A O 1
ATOM 661 N N . GLN A 1 97 ? -0.144 0.162 3.620 1.00 77.62 97 GLN A N 1
ATOM 662 C CA . GLN A 1 97 ? 1.125 0.846 3.854 1.00 77.62 97 GLN A CA 1
ATOM 663 C C . GLN A 1 97 ? 2.325 -0.017 3.441 1.00 77.62 97 GLN A C 1
ATOM 665 O O . GLN A 1 97 ? 3.205 0.468 2.730 1.00 77.62 97 GLN A O 1
ATOM 670 N N . SER A 1 98 ? 2.387 -1.280 3.879 1.00 75.50 98 SER A N 1
ATOM 671 C CA . SER A 1 98 ? 3.532 -2.153 3.586 1.00 75.50 98 SER A CA 1
ATOM 672 C C . SER A 1 98 ? 3.644 -2.478 2.095 1.00 75.50 98 SER A C 1
ATOM 674 O O . SER A 1 98 ? 4.743 -2.423 1.533 1.00 75.50 98 SER A O 1
ATOM 676 N N . VAL A 1 99 ? 2.517 -2.750 1.432 1.00 78.19 99 VAL A N 1
ATOM 677 C CA . VAL A 1 99 ? 2.478 -3.035 -0.007 1.00 78.19 99 VAL A CA 1
ATOM 678 C C . VAL A 1 99 ? 2.831 -1.786 -0.814 1.00 78.19 99 VAL A C 1
ATOM 680 O O . VAL A 1 99 ? 3.718 -1.864 -1.664 1.00 78.19 99 VAL A O 1
ATOM 683 N N . ALA A 1 100 ? 2.228 -0.633 -0.508 1.00 79.56 100 ALA A N 1
ATOM 684 C CA . ALA A 1 100 ? 2.493 0.618 -1.219 1.00 79.56 100 ALA A CA 1
ATOM 685 C C . ALA A 1 100 ? 3.949 1.084 -1.040 1.00 79.56 100 ALA A C 1
ATOM 687 O O . ALA A 1 100 ? 4.595 1.475 -2.010 1.00 79.56 100 ALA A O 1
ATOM 688 N N . ALA A 1 101 ? 4.517 0.970 0.168 1.00 80.00 101 ALA A N 1
ATOM 689 C CA . ALA A 1 101 ? 5.929 1.280 0.406 1.00 80.00 101 ALA A CA 1
ATOM 690 C C . ALA A 1 101 ? 6.868 0.359 -0.392 1.00 80.00 101 ALA A C 1
ATOM 692 O O . ALA A 1 101 ? 7.849 0.824 -0.974 1.00 80.00 101 ALA A O 1
ATOM 693 N N . THR A 1 102 ? 6.552 -0.939 -0.453 1.00 83.50 102 THR A N 1
ATOM 694 C CA . THR A 1 102 ? 7.336 -1.907 -1.232 1.00 83.50 102 THR A CA 1
ATOM 695 C C . THR A 1 102 ? 7.249 -1.606 -2.728 1.00 83.50 102 THR A C 1
ATOM 697 O O . THR A 1 102 ? 8.271 -1.589 -3.408 1.00 83.50 102 THR A O 1
ATOM 700 N N . GLN A 1 103 ? 6.053 -1.311 -3.245 1.00 80.88 103 GLN A N 1
ATOM 701 C CA . GLN A 1 103 ? 5.868 -0.936 -4.648 1.00 80.88 103 GLN A CA 1
ATOM 702 C C . GLN A 1 103 ? 6.593 0.363 -4.999 1.00 80.88 103 GLN A C 1
ATOM 704 O O . GLN A 1 103 ? 7.266 0.408 -6.023 1.00 80.88 103 GLN A O 1
ATOM 709 N N . ALA A 1 104 ? 6.534 1.393 -4.149 1.00 81.50 104 ALA A N 1
ATOM 710 C CA . ALA A 1 104 ? 7.266 2.640 -4.371 1.00 81.50 104 ALA A CA 1
ATOM 711 C C . ALA A 1 104 ? 8.787 2.408 -4.458 1.00 81.50 104 ALA A C 1
ATOM 713 O O . ALA A 1 104 ? 9.447 2.961 -5.340 1.00 81.50 104 ALA A O 1
ATOM 714 N N . ALA A 1 105 ? 9.340 1.556 -3.587 1.00 81.19 105 ALA A N 1
ATOM 715 C CA . ALA A 1 105 ? 10.756 1.189 -3.622 1.00 81.19 105 ALA A CA 1
ATOM 716 C C . ALA A 1 105 ? 11.130 0.425 -4.905 1.00 81.19 105 ALA A C 1
ATOM 718 O O . ALA A 1 105 ? 12.172 0.684 -5.508 1.00 81.19 105 ALA A O 1
ATOM 719 N N . GLU A 1 106 ? 10.274 -0.493 -5.353 1.00 83.12 106 GLU A N 1
ATOM 720 C CA . GLU A 1 106 ? 10.511 -1.254 -6.581 1.00 83.12 106 GLU A CA 1
ATOM 721 C C . GLU A 1 106 ? 10.374 -0.423 -7.846 1.00 83.12 106 GLU A C 1
ATOM 723 O O . GLU A 1 106 ? 11.185 -0.590 -8.754 1.00 83.12 106 GLU A O 1
ATOM 728 N N . ILE A 1 107 ? 9.411 0.496 -7.894 1.00 83.50 107 ILE A N 1
ATOM 729 C CA . ILE A 1 107 ? 9.274 1.467 -8.983 1.00 83.50 107 ILE A CA 1
ATOM 730 C C . ILE A 1 107 ? 10.541 2.326 -9.064 1.00 83.50 107 ILE A C 1
ATOM 732 O O . ILE A 1 107 ? 11.110 2.463 -10.145 1.00 83.50 107 ILE A O 1
ATOM 736 N N . GLY A 1 108 ? 11.058 2.809 -7.927 1.00 78.88 108 GLY A N 1
ATOM 737 C CA . GLY A 1 108 ? 12.334 3.531 -7.887 1.00 78.88 108 GLY A CA 1
ATOM 738 C C . GLY A 1 108 ? 13.515 2.696 -8.402 1.00 78.88 108 GLY A C 1
ATOM 739 O O . GLY A 1 108 ? 14.371 3.203 -9.131 1.00 78.88 108 GLY A O 1
ATOM 740 N N . ALA A 1 109 ? 13.544 1.398 -8.089 1.00 81.81 109 ALA A N 1
ATOM 741 C CA . ALA A 1 109 ? 14.559 0.492 -8.618 1.00 81.81 109 ALA A CA 1
ATOM 742 C C . ALA A 1 109 ? 14.415 0.268 -10.134 1.00 81.81 109 ALA A C 1
ATOM 744 O O . ALA A 1 109 ? 15.426 0.272 -10.832 1.00 81.81 109 ALA A O 1
ATOM 745 N N . VAL A 1 110 ? 13.187 0.133 -10.656 1.00 79.19 110 VAL A N 1
ATOM 746 C CA . VAL A 1 110 ? 12.915 0.046 -12.104 1.00 79.19 110 VAL A CA 1
ATOM 747 C C . VAL A 1 110 ? 13.437 1.287 -12.828 1.00 79.19 110 VAL A C 1
ATOM 749 O O . VAL A 1 110 ? 14.125 1.139 -13.838 1.00 79.19 110 VAL A O 1
ATOM 752 N N . THR A 1 111 ? 13.192 2.488 -12.295 1.00 84.81 111 THR A N 1
ATOM 753 C CA . THR A 1 111 ? 13.723 3.745 -12.852 1.00 84.81 111 THR A CA 1
ATOM 754 C C . THR A 1 111 ? 15.251 3.711 -12.948 1.00 84.81 111 THR A C 1
ATOM 756 O O . THR A 1 111 ? 15.811 3.939 -14.018 1.00 84.81 111 THR A O 1
ATOM 759 N N . SER A 1 112 ? 15.939 3.312 -11.873 1.00 84.25 112 SER A N 1
ATOM 760 C CA . SER A 1 112 ? 17.405 3.186 -11.871 1.00 84.25 112 SER A CA 1
ATOM 761 C C . SER A 1 112 ? 17.923 2.137 -12.872 1.00 84.25 112 SER A C 1
ATOM 763 O O . SER A 1 112 ? 18.956 2.336 -13.524 1.00 84.25 112 SER A O 1
ATOM 765 N N . THR A 1 113 ? 17.205 1.025 -13.052 1.00 83.38 113 THR A N 1
ATOM 766 C CA . THR A 1 113 ? 17.558 0.017 -14.062 1.00 83.38 113 THR A CA 1
ATOM 767 C C . THR A 1 113 ? 17.353 0.551 -15.486 1.00 83.38 113 THR A C 1
ATOM 769 O O . THR A 1 113 ? 18.191 0.292 -16.350 1.00 83.38 113 THR A O 1
ATOM 772 N N . ILE A 1 114 ? 16.301 1.339 -15.741 1.00 82.50 114 ILE A N 1
ATOM 773 C CA . ILE A 1 114 ? 16.063 2.008 -17.035 1.00 82.50 114 ILE A CA 1
ATOM 774 C C . ILE A 1 114 ? 17.171 3.031 -17.340 1.00 82.50 114 ILE A C 1
ATOM 776 O O . ILE A 1 114 ? 17.660 3.080 -18.472 1.00 82.50 114 ILE A O 1
ATOM 780 N N . ASP A 1 115 ? 17.640 3.780 -16.339 1.00 83.69 115 ASP A N 1
ATOM 781 C CA . ASP A 1 115 ? 18.788 4.692 -16.476 1.00 83.69 115 ASP A CA 1
ATOM 782 C C . ASP A 1 115 ? 20.055 3.952 -16.905 1.00 83.69 115 ASP A C 1
ATOM 784 O O . ASP A 1 115 ? 20.750 4.331 -17.858 1.00 83.69 115 ASP A O 1
ATOM 788 N N . THR A 1 116 ? 20.326 2.845 -16.217 1.00 83.31 116 THR A N 1
ATOM 789 C CA . THR A 1 116 ? 21.466 1.971 -16.499 1.00 83.31 116 THR A CA 1
ATOM 790 C C . THR A 1 116 ? 21.351 1.352 -17.892 1.00 83.31 116 THR A C 1
ATOM 792 O O . THR A 1 116 ? 22.340 1.244 -18.618 1.00 83.31 116 THR A O 1
ATOM 795 N N . LEU A 1 117 ? 20.141 0.989 -18.318 1.00 82.94 117 LEU A N 1
ATOM 796 C CA . LEU A 1 117 ? 19.893 0.432 -19.642 1.00 82.94 117 LEU A CA 1
ATOM 797 C C . LEU A 1 117 ? 20.173 1.455 -20.750 1.00 82.94 117 LEU A C 1
ATOM 799 O O . LEU A 1 117 ? 20.883 1.142 -21.706 1.00 82.94 117 LEU A O 1
ATOM 803 N N . GLY A 1 118 ? 19.665 2.682 -20.609 1.00 79.94 118 GLY A N 1
ATOM 804 C CA . GLY A 1 118 ? 19.877 3.752 -21.585 1.00 79.94 118 GLY A CA 1
ATOM 805 C C . GLY A 1 118 ? 21.347 4.148 -21.725 1.00 79.94 118 GLY A C 1
ATOM 806 O O . GLY A 1 118 ? 21.831 4.356 -22.840 1.00 79.94 118 GLY A O 1
ATOM 807 N N . THR A 1 119 ? 22.083 4.202 -20.613 1.00 81.69 119 THR A N 1
ATOM 808 C CA . THR A 1 119 ? 23.531 4.468 -20.626 1.00 81.69 119 THR A CA 1
ATOM 809 C C . THR A 1 119 ? 24.316 3.314 -21.252 1.00 81.69 119 THR A C 1
ATOM 811 O O . THR A 1 119 ? 25.156 3.552 -22.120 1.00 81.69 119 THR A O 1
ATOM 814 N N . THR A 1 120 ? 23.992 2.065 -20.903 1.00 79.88 120 THR A N 1
ATOM 815 C CA . THR A 1 120 ? 24.647 0.866 -21.458 1.00 79.88 120 THR A CA 1
ATOM 816 C C . THR A 1 120 ? 24.383 0.707 -22.957 1.00 79.88 120 THR A C 1
ATOM 818 O O . THR A 1 120 ? 25.280 0.309 -23.691 1.00 79.88 120 THR A O 1
ATOM 821 N N . ALA A 1 121 ? 23.183 1.053 -23.434 1.00 76.44 121 ALA A N 1
ATOM 822 C CA . ALA A 1 121 ? 22.821 0.962 -24.849 1.00 76.44 121 ALA A CA 1
ATOM 823 C C . ALA A 1 121 ? 23.575 1.968 -25.732 1.00 76.44 121 ALA A C 1
ATOM 825 O O . ALA A 1 121 ? 23.955 1.634 -26.853 1.00 76.44 121 ALA A O 1
ATOM 826 N N . LYS A 1 122 ? 23.795 3.192 -25.230 1.00 70.00 122 LYS A N 1
ATOM 827 C CA . LYS A 1 122 ? 24.512 4.262 -25.949 1.00 70.00 122 LYS A CA 1
ATOM 828 C C . LYS A 1 122 ? 26.014 3.991 -26.055 1.00 70.00 122 LYS A C 1
ATOM 830 O O . LYS A 1 122 ? 26.662 4.481 -26.977 1.00 70.00 122 LYS A O 1
ATOM 835 N N . VAL A 1 123 ? 26.576 3.211 -25.131 1.00 68.00 123 VAL A N 1
ATOM 836 C CA . VAL A 1 123 ? 27.956 2.731 -25.230 1.00 68.00 123 VAL A CA 1
ATOM 837 C C . VAL A 1 123 ? 27.972 1.565 -26.212 1.00 68.00 123 VAL A C 1
ATOM 839 O O . VAL A 1 123 ? 27.536 0.470 -25.870 1.00 68.00 123 VAL A O 1
ATOM 842 N N . THR A 1 124 ? 28.488 1.782 -27.426 1.00 57.72 124 THR A N 1
ATOM 843 C CA . THR A 1 124 ? 28.592 0.735 -28.451 1.00 57.72 124 THR A CA 1
ATOM 844 C C . THR A 1 124 ? 29.209 -0.527 -27.829 1.00 57.72 124 THR A C 1
ATOM 846 O O . THR A 1 124 ? 30.340 -0.476 -27.321 1.00 57.72 124 THR A O 1
ATOM 849 N N . PRO A 1 125 ? 28.486 -1.656 -27.789 1.00 56.19 125 PRO A N 1
ATOM 850 C CA . PRO A 1 125 ? 28.971 -2.845 -27.116 1.00 56.19 125 PRO A CA 1
ATOM 851 C C . PRO A 1 125 ? 30.061 -3.477 -27.969 1.00 56.19 125 PRO A C 1
ATOM 853 O O . PRO A 1 125 ? 29.812 -4.200 -28.925 1.00 56.19 125 PRO A O 1
ATOM 856 N N . VAL A 1 126 ? 31.307 -3.182 -27.619 1.00 55.31 126 VAL A N 1
ATOM 857 C CA . VAL A 1 126 ? 32.462 -3.913 -28.129 1.00 55.31 126 VAL A CA 1
ATOM 858 C C . VAL A 1 126 ? 32.620 -5.169 -27.266 1.00 55.31 126 VAL A C 1
ATOM 860 O O . VAL A 1 126 ? 33.105 -5.088 -26.137 1.00 55.31 126 VAL A O 1
ATOM 863 N N . GLY A 1 127 ? 32.165 -6.315 -27.782 1.00 65.12 127 GLY A N 1
ATOM 864 C CA . GLY A 1 127 ? 32.408 -7.646 -27.208 1.00 65.12 127 GLY A CA 1
ATOM 865 C C . GLY A 1 127 ? 31.242 -8.287 -26.437 1.00 65.12 127 GLY A C 1
ATOM 866 O O . GLY A 1 127 ? 30.361 -7.617 -25.899 1.00 65.12 127 GLY A O 1
ATOM 867 N N . ALA A 1 128 ? 31.281 -9.623 -26.343 1.00 74.19 128 ALA A N 1
ATOM 868 C CA . ALA A 1 128 ? 30.224 -10.470 -25.771 1.00 74.19 128 ALA A CA 1
ATOM 869 C C . ALA A 1 128 ? 29.867 -10.151 -24.305 1.00 74.19 128 ALA A C 1
ATOM 871 O O . ALA A 1 128 ? 28.732 -10.356 -23.881 1.00 74.19 128 ALA A O 1
ATOM 872 N N . ALA A 1 129 ? 30.813 -9.619 -23.524 1.00 76.94 129 ALA A N 1
ATOM 873 C CA . ALA A 1 129 ? 30.571 -9.235 -22.134 1.00 76.94 129 ALA A CA 1
ATOM 874 C C . ALA A 1 129 ? 29.608 -8.040 -22.009 1.00 76.94 129 ALA A C 1
ATOM 876 O O . ALA A 1 129 ? 28.736 -8.046 -21.141 1.00 76.94 129 ALA A O 1
ATOM 877 N N . LYS A 1 130 ? 29.727 -7.039 -22.894 1.00 75.44 130 LYS A N 1
ATOM 878 C CA . LYS A 1 130 ? 28.841 -5.863 -22.901 1.00 75.44 130 LYS A CA 1
ATOM 879 C C . LYS A 1 130 ? 27.446 -6.211 -23.416 1.00 75.44 130 LYS A C 1
ATOM 881 O O . LYS A 1 130 ? 26.465 -5.715 -22.872 1.00 75.44 130 LYS A O 1
ATOM 886 N N . GLU A 1 131 ? 27.360 -7.114 -24.394 1.00 80.38 131 GLU A N 1
ATOM 887 C CA . GLU A 1 131 ? 26.083 -7.683 -24.846 1.00 80.38 131 GLU A CA 1
ATOM 888 C C . GLU A 1 131 ? 25.359 -8.399 -23.702 1.00 80.38 131 GLU A C 1
ATOM 890 O O . GLU A 1 131 ? 24.196 -8.125 -23.414 1.00 80.38 131 GLU A O 1
ATOM 895 N N . LYS A 1 132 ? 26.077 -9.280 -22.993 1.00 82.00 132 LYS A N 1
ATOM 896 C CA . LYS A 1 132 ? 25.525 -10.012 -21.852 1.00 82.00 132 LYS A CA 1
ATOM 897 C C . LYS A 1 132 ? 25.049 -9.065 -20.748 1.00 82.00 132 LYS A C 1
ATOM 899 O O . LYS A 1 132 ? 23.981 -9.297 -20.185 1.00 82.00 132 LYS A O 1
ATOM 904 N N . ALA A 1 133 ? 25.809 -8.010 -20.449 1.00 80.88 133 ALA A N 1
ATOM 905 C CA . ALA A 1 133 ? 25.415 -6.996 -19.472 1.00 80.88 133 ALA A CA 1
ATOM 906 C C . ALA A 1 133 ? 24.114 -6.290 -19.885 1.00 80.88 133 ALA A C 1
ATOM 908 O O . ALA A 1 133 ? 23.186 -6.233 -19.087 1.00 80.88 133 ALA A O 1
ATOM 909 N N . TYR A 1 134 ? 24.003 -5.846 -21.142 1.00 83.56 134 TYR A N 1
ATOM 910 C CA . TYR A 1 134 ? 22.781 -5.225 -21.660 1.00 83.56 134 TYR A CA 1
ATOM 911 C C . TYR A 1 134 ? 21.558 -6.142 -21.529 1.00 83.56 134 TYR A C 1
ATOM 913 O O . TYR A 1 134 ? 20.547 -5.737 -20.957 1.00 83.56 134 TYR A O 1
ATOM 921 N N . LEU A 1 135 ? 21.656 -7.386 -22.012 1.00 86.06 135 LEU A N 1
ATOM 922 C CA . LEU A 1 135 ? 20.546 -8.345 -21.963 1.00 86.06 135 LEU A CA 1
ATOM 923 C C . LEU A 1 135 ? 20.136 -8.671 -20.521 1.00 86.06 135 LEU A C 1
ATOM 925 O O . LEU A 1 135 ? 18.949 -8.823 -20.234 1.00 86.06 135 LEU A O 1
ATOM 929 N N . THR A 1 136 ? 21.107 -8.724 -19.605 1.00 87.12 136 THR A N 1
ATOM 930 C CA . THR A 1 136 ? 20.841 -8.898 -18.169 1.00 87.12 136 THR A CA 1
ATOM 931 C C . THR A 1 136 ? 20.028 -7.721 -17.630 1.00 87.12 136 THR A C 1
ATOM 933 O O . THR A 1 136 ? 19.001 -7.942 -16.995 1.00 87.12 136 THR A O 1
ATOM 936 N N . THR A 1 137 ? 20.409 -6.483 -17.953 1.00 84.38 137 THR A N 1
ATOM 937 C CA . THR A 1 137 ? 19.688 -5.274 -17.523 1.00 84.38 137 THR A CA 1
ATOM 938 C C . THR A 1 137 ? 18.266 -5.203 -18.097 1.00 84.38 137 THR A C 1
ATOM 940 O O . THR A 1 137 ? 17.337 -4.827 -17.381 1.00 84.38 137 THR A O 1
ATOM 943 N N . VAL A 1 138 ? 18.057 -5.606 -19.359 1.00 84.88 138 VAL A N 1
ATOM 944 C CA . VAL A 1 138 ? 16.710 -5.710 -19.966 1.00 84.88 138 VAL A CA 1
ATOM 945 C C . VAL A 1 138 ? 15.852 -6.743 -19.228 1.00 84.88 138 VAL A C 1
ATOM 947 O O . VAL A 1 138 ? 14.704 -6.472 -18.860 1.00 84.88 138 VAL A O 1
ATOM 950 N N . SER A 1 139 ? 16.407 -7.931 -18.973 1.00 86.00 139 SER A N 1
ATOM 951 C CA . SER A 1 139 ? 15.709 -8.990 -18.236 1.00 86.00 139 SER A CA 1
ATOM 952 C C . SER A 1 139 ? 15.394 -8.575 -16.794 1.00 86.00 139 SER A C 1
ATOM 954 O O . SER A 1 139 ? 14.340 -8.917 -16.255 1.00 86.00 139 SER A O 1
ATOM 956 N N . GLU A 1 140 ? 16.289 -7.833 -16.149 1.00 86.06 140 GLU A N 1
ATOM 957 C CA . GLU A 1 140 ? 16.092 -7.357 -14.784 1.00 86.06 140 GLU A CA 1
ATOM 958 C C . GLU A 1 140 ? 14.974 -6.309 -14.711 1.00 86.06 140 GLU A C 1
ATOM 960 O O . GLU A 1 140 ? 14.052 -6.451 -13.910 1.00 86.06 140 GLU A O 1
ATOM 965 N N . ALA A 1 141 ? 14.987 -5.298 -15.581 1.00 78.25 141 ALA A N 1
ATOM 966 C CA . ALA A 1 141 ? 13.938 -4.279 -15.605 1.00 78.25 141 ALA A CA 1
ATOM 967 C C . ALA A 1 141 ? 12.557 -4.871 -15.938 1.00 78.25 141 ALA A C 1
ATOM 969 O O . ALA A 1 141 ? 11.573 -4.551 -15.268 1.00 78.25 141 ALA A O 1
ATOM 970 N N . SER A 1 142 ? 12.478 -5.777 -16.917 1.00 82.94 142 SER A N 1
ATOM 971 C CA . SER A 1 142 ? 11.221 -6.451 -17.276 1.00 82.94 142 SER A CA 1
ATOM 972 C C . SER A 1 142 ? 10.685 -7.344 -16.152 1.00 82.94 142 SER A C 1
ATOM 974 O O . SER A 1 142 ? 9.497 -7.274 -15.833 1.00 82.94 142 SER A O 1
ATOM 976 N N . SER A 1 143 ? 11.545 -8.134 -15.499 1.00 86.06 143 SER A N 1
ATOM 977 C CA . SER A 1 143 ? 11.135 -8.976 -14.365 1.00 86.06 143 SER A CA 1
ATOM 978 C C . SER A 1 143 ? 10.663 -8.151 -13.165 1.00 86.06 143 SER A C 1
ATOM 980 O O . SER A 1 143 ? 9.633 -8.473 -12.565 1.00 86.06 143 SER A O 1
ATOM 982 N N . ARG A 1 144 ? 11.343 -7.040 -12.853 1.00 83.19 144 ARG A N 1
ATOM 983 C CA . ARG A 1 144 ? 10.923 -6.104 -11.801 1.00 83.19 144 ARG A CA 1
ATOM 984 C C . ARG A 1 144 ? 9.567 -5.481 -12.127 1.00 83.19 144 ARG A C 1
ATOM 986 O O . ARG A 1 144 ? 8.676 -5.524 -11.278 1.00 83.19 144 ARG A O 1
ATOM 993 N N . LEU A 1 145 ? 9.364 -5.003 -13.356 1.00 80.12 145 LEU A N 1
ATOM 994 C CA . LEU A 1 145 ? 8.091 -4.416 -13.785 1.00 80.12 145 LEU A CA 1
ATOM 995 C C . LEU A 1 145 ? 6.937 -5.432 -13.729 1.00 80.12 145 LEU A C 1
ATOM 997 O O . LEU A 1 145 ? 5.850 -5.116 -13.236 1.00 80.12 145 LEU A O 1
ATOM 1001 N N . ALA A 1 146 ? 7.181 -6.674 -14.155 1.00 84.12 146 ALA A N 1
ATOM 1002 C CA . ALA A 1 146 ? 6.215 -7.762 -14.025 1.00 84.12 146 ALA A CA 1
ATOM 1003 C C . ALA A 1 146 ? 5.887 -8.061 -12.552 1.00 84.12 146 ALA A C 1
ATOM 1005 O O . ALA A 1 146 ? 4.719 -8.244 -12.208 1.00 84.12 146 ALA A O 1
ATOM 1006 N N . SER A 1 147 ? 6.888 -8.048 -11.665 1.00 83.38 147 SER A N 1
ATOM 1007 C CA . SER A 1 147 ? 6.668 -8.285 -10.234 1.00 83.38 147 SER A CA 1
ATOM 1008 C C . SER A 1 147 ? 5.858 -7.174 -9.555 1.00 83.38 147 SER A C 1
ATOM 1010 O O . SER A 1 147 ? 5.012 -7.482 -8.712 1.00 83.38 147 SER A O 1
ATOM 1012 N N . VAL A 1 148 ? 6.059 -5.909 -9.953 1.00 80.94 148 VAL A N 1
ATOM 1013 C CA . VAL A 1 148 ? 5.278 -4.759 -9.466 1.00 80.94 148 VAL A CA 1
ATOM 1014 C C . VAL A 1 148 ? 3.832 -4.876 -9.949 1.00 80.94 148 VAL A C 1
ATOM 1016 O O . VAL A 1 148 ? 2.899 -4.710 -9.163 1.00 80.94 148 VAL A O 1
ATOM 1019 N N . THR A 1 149 ? 3.643 -5.253 -11.217 1.00 81.94 149 THR A N 1
ATOM 1020 C CA . THR A 1 149 ? 2.321 -5.452 -11.834 1.00 81.94 149 THR A CA 1
ATOM 1021 C C . THR A 1 149 ? 1.546 -6.590 -11.170 1.00 81.94 149 THR A C 1
ATOM 1023 O O . THR A 1 149 ? 0.380 -6.422 -10.815 1.00 81.94 149 THR A O 1
ATOM 1026 N N . ALA A 1 150 ? 2.193 -7.734 -10.927 1.00 82.25 150 ALA A N 1
ATOM 1027 C CA . ALA A 1 150 ? 1.576 -8.865 -10.233 1.00 82.25 150 ALA A CA 1
ATOM 1028 C C . ALA A 1 150 ? 1.172 -8.512 -8.790 1.00 82.25 150 ALA A C 1
ATOM 1030 O O . ALA A 1 150 ? 0.121 -8.943 -8.309 1.00 82.25 150 ALA A O 1
ATOM 1031 N N . ARG A 1 151 ? 1.974 -7.689 -8.103 1.00 78.38 151 ARG A N 1
ATOM 1032 C CA . ARG A 1 151 ? 1.643 -7.183 -6.763 1.00 78.38 151 ARG A CA 1
ATOM 1033 C C . ARG A 1 151 ? 0.504 -6.176 -6.761 1.00 78.38 151 ARG A C 1
ATOM 1035 O O . ARG A 1 151 ? -0.323 -6.237 -5.861 1.00 78.38 151 ARG A O 1
ATOM 1042 N N . ALA A 1 152 ? 0.420 -5.309 -7.766 1.00 76.88 152 ALA A N 1
ATOM 1043 C CA . ALA A 1 152 ? -0.722 -4.409 -7.917 1.00 76.88 152 ALA A CA 1
ATOM 1044 C C . ALA A 1 152 ? -2.020 -5.200 -8.147 1.00 76.88 152 ALA A C 1
ATOM 1046 O O . ALA A 1 152 ? -3.035 -4.916 -7.520 1.00 76.88 152 ALA A O 1
ATOM 1047 N N . ALA A 1 153 ? -1.965 -6.262 -8.961 1.00 76.44 153 ALA A N 1
ATOM 1048 C CA . ALA A 1 153 ? -3.123 -7.105 -9.269 1.00 76.44 153 ALA A CA 1
ATOM 1049 C C . ALA A 1 153 ? -3.611 -7.964 -8.088 1.00 76.44 153 ALA A C 1
ATOM 1051 O O . ALA A 1 153 ? -4.791 -8.294 -8.009 1.00 76.44 153 ALA A O 1
ATOM 1052 N N . THR A 1 154 ? -2.710 -8.344 -7.180 1.00 74.56 154 THR A N 1
ATOM 1053 C CA . THR A 1 154 ? -3.022 -9.158 -5.987 1.00 74.56 154 THR A CA 1
ATOM 1054 C C . THR A 1 154 ? -3.158 -8.324 -4.705 1.00 74.56 154 THR A C 1
ATOM 1056 O O . THR A 1 154 ? -3.438 -8.864 -3.630 1.00 74.56 154 THR A O 1
ATOM 1059 N N . GLY A 1 155 ? -2.945 -7.010 -4.809 1.00 66.88 155 GLY A N 1
ATOM 1060 C CA . GLY A 1 155 ? -2.964 -6.060 -3.705 1.00 66.88 155 GLY A CA 1
ATOM 1061 C C . GLY A 1 155 ? -4.376 -5.664 -3.248 1.00 66.88 155 GLY A C 1
ATOM 1062 O O . GLY A 1 155 ? -5.371 -6.032 -3.872 1.00 66.88 155 GLY A O 1
ATOM 1063 N N . PRO A 1 156 ? -4.494 -4.921 -2.131 1.00 67.75 156 PRO A N 1
ATOM 1064 C CA . PRO A 1 156 ? -5.751 -4.302 -1.701 1.00 67.75 156 PRO A CA 1
ATOM 1065 C C . PRO A 1 156 ? -6.404 -3.461 -2.813 1.00 67.75 156 PRO A C 1
ATOM 1067 O O . PRO A 1 156 ? -5.712 -2.894 -3.652 1.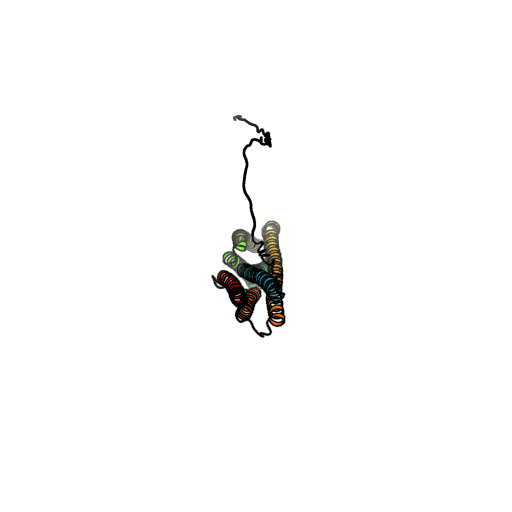00 67.75 156 PRO A O 1
ATOM 1070 N N . ALA A 1 157 ? -7.738 -3.342 -2.789 1.00 61.19 157 ALA A N 1
ATOM 1071 C CA . ALA A 1 157 ? -8.554 -2.789 -3.882 1.00 61.19 157 ALA A CA 1
ATOM 1072 C C . ALA A 1 157 ? -8.104 -1.412 -4.420 1.00 61.19 157 ALA A C 1
ATOM 1074 O O . ALA A 1 157 ? -8.270 -1.147 -5.605 1.00 61.19 157 ALA A O 1
ATOM 1075 N N . GLY A 1 158 ? -7.480 -0.565 -3.592 1.00 59.22 158 GLY A N 1
ATOM 1076 C CA . GLY A 1 158 ? -6.928 0.730 -4.019 1.00 59.22 158 GLY A CA 1
ATOM 1077 C C . GLY A 1 158 ? -5.700 0.653 -4.942 1.00 59.22 158 GLY A C 1
ATOM 1078 O O . GLY A 1 158 ? -5.324 1.665 -5.516 1.00 59.22 158 GLY A O 1
ATOM 1079 N N . LEU A 1 159 ? -5.084 -0.524 -5.099 1.00 64.81 159 LEU A N 1
ATOM 1080 C CA . LEU A 1 159 ? -3.949 -0.778 -6.001 1.00 64.81 159 LEU A CA 1
ATOM 1081 C C . LEU A 1 159 ? -4.377 -1.400 -7.337 1.00 64.81 159 LEU A C 1
ATOM 1083 O O . LEU A 1 159 ? -3.560 -1.537 -8.246 1.00 64.81 159 LEU A O 1
ATOM 1087 N N . ALA A 1 160 ? -5.650 -1.778 -7.475 1.00 63.28 160 ALA A N 1
ATOM 1088 C CA . ALA A 1 160 ? -6.162 -2.359 -8.709 1.00 63.28 160 ALA A CA 1
ATOM 1089 C C . ALA A 1 160 ? -6.193 -1.327 -9.851 1.00 63.28 160 ALA A C 1
ATOM 1091 O O . ALA A 1 160 ? -5.952 -1.692 -10.999 1.00 63.28 160 ALA A O 1
ATOM 1092 N N . GLU A 1 161 ? -6.412 -0.042 -9.555 1.00 66.06 161 GLU A N 1
ATOM 1093 C CA . GLU A 1 161 ? -6.366 1.043 -10.551 1.00 66.06 161 GLU A CA 1
ATOM 1094 C C . GLU A 1 161 ? -4.962 1.218 -11.159 1.00 66.06 161 GLU A C 1
ATOM 1096 O O . GLU A 1 161 ? -4.829 1.467 -12.360 1.00 66.06 161 GLU A O 1
ATOM 1101 N N . ASP A 1 162 ? -3.909 0.956 -10.379 1.00 72.50 162 ASP A N 1
ATOM 1102 C CA . ASP A 1 162 ? -2.519 1.024 -10.843 1.00 72.50 162 ASP A CA 1
ATOM 1103 C C . ASP A 1 162 ? -2.196 -0.065 -11.874 1.00 72.50 162 ASP A C 1
ATOM 1105 O O . ASP A 1 162 ? -1.250 0.081 -12.647 1.00 72.50 162 ASP A O 1
ATOM 1109 N N . THR A 1 163 ? -2.970 -1.156 -11.937 1.00 76.25 163 THR A N 1
ATOM 1110 C CA . THR A 1 163 ? -2.700 -2.246 -12.889 1.00 76.25 163 THR A CA 1
ATOM 1111 C C . THR A 1 163 ? -2.823 -1.796 -14.341 1.00 76.25 163 THR A C 1
ATOM 1113 O O . THR A 1 163 ? -2.007 -2.201 -15.167 1.00 76.25 163 THR A O 1
ATOM 1116 N N . VAL A 1 164 ? -3.777 -0.916 -14.658 1.00 77.81 164 VAL A N 1
ATOM 1117 C CA . VAL A 1 164 ? -3.955 -0.377 -16.017 1.00 77.81 164 VAL A CA 1
ATOM 1118 C C . VAL A 1 164 ? -2.799 0.558 -16.375 1.00 77.81 164 VAL A C 1
ATOM 1120 O O . VAL A 1 164 ? -2.247 0.473 -17.475 1.00 77.81 164 VAL A O 1
ATOM 1123 N N . ALA A 1 165 ? -2.377 1.406 -15.432 1.00 80.06 165 ALA A N 1
ATOM 1124 C CA . ALA A 1 165 ? -1.223 2.283 -15.611 1.00 80.06 165 ALA A CA 1
ATOM 1125 C C . ALA A 1 165 ? 0.079 1.481 -15.797 1.00 80.06 165 ALA A C 1
ATOM 1127 O O . ALA A 1 165 ? 0.858 1.768 -16.707 1.00 80.06 165 ALA A O 1
ATOM 1128 N N . LEU A 1 166 ? 0.281 0.423 -15.005 1.00 81.69 166 LEU A N 1
ATOM 1129 C CA . LEU A 1 166 ? 1.432 -0.481 -15.102 1.00 81.69 166 LEU A CA 1
ATOM 1130 C C . LEU A 1 166 ? 1.431 -1.296 -16.405 1.00 81.69 166 LEU A C 1
ATOM 1132 O O . LEU A 1 166 ? 2.490 -1.508 -16.997 1.00 81.69 166 LEU A O 1
ATOM 1136 N N . GLN A 1 167 ? 0.260 -1.696 -16.909 1.00 83.44 167 GLN A N 1
ATOM 1137 C CA . GLN A 1 167 ? 0.138 -2.313 -18.234 1.00 83.44 167 GLN A CA 1
ATOM 1138 C C . GLN A 1 167 ? 0.542 -1.339 -19.348 1.00 83.44 167 GLN A C 1
ATOM 1140 O O . GLN A 1 167 ? 1.341 -1.706 -20.214 1.00 83.44 167 GLN A O 1
ATOM 1145 N N . GLY A 1 168 ? 0.067 -0.090 -19.305 1.00 82.44 168 GLY A N 1
ATOM 1146 C CA . GLY A 1 168 ? 0.491 0.958 -20.241 1.00 82.44 168 GLY A CA 1
ATOM 1147 C C . GLY A 1 168 ? 2.002 1.205 -20.193 1.00 82.44 168 GLY A C 1
ATOM 1148 O O . GLY A 1 168 ? 2.664 1.245 -21.232 1.00 82.44 168 GLY A O 1
ATOM 1149 N N . LEU A 1 169 ? 2.562 1.257 -18.984 1.00 85.69 169 LEU A N 1
ATOM 1150 C CA . LEU A 1 169 ? 3.995 1.412 -18.751 1.00 85.69 169 LEU A CA 1
ATOM 1151 C C . LEU A 1 169 ? 4.806 0.240 -19.328 1.00 85.69 169 LEU A C 1
ATOM 1153 O O . LEU A 1 169 ? 5.856 0.458 -19.927 1.00 85.69 169 LEU A O 1
ATOM 1157 N N . SER A 1 170 ? 4.308 -0.996 -19.218 1.00 84.31 170 SER A N 1
ATOM 1158 C CA . SER A 1 170 ? 4.961 -2.174 -19.811 1.00 84.31 170 SER A CA 1
ATOM 1159 C C . SER A 1 170 ? 5.019 -2.125 -21.341 1.00 84.31 170 SER A C 1
ATOM 1161 O O . SER A 1 170 ? 6.031 -2.501 -21.945 1.00 84.31 170 SER A O 1
ATOM 1163 N N . ALA A 1 171 ? 3.974 -1.592 -21.979 1.00 86.00 171 ALA A N 1
ATOM 1164 C CA . ALA A 1 171 ? 3.932 -1.411 -23.424 1.00 86.00 171 ALA A CA 1
ATOM 1165 C C . ALA A 1 171 ? 4.919 -0.327 -23.886 1.00 86.00 171 ALA A C 1
ATOM 1167 O O . ALA A 1 171 ? 5.659 -0.535 -24.853 1.00 86.00 171 ALA A O 1
ATOM 1168 N N . ASP A 1 172 ? 4.979 0.805 -23.181 1.00 87.75 172 ASP A N 1
ATOM 1169 C CA . ASP A 1 172 ? 5.930 1.877 -23.492 1.00 87.75 172 ASP A CA 1
ATOM 1170 C C . ASP A 1 172 ? 7.382 1.466 -23.183 1.00 87.75 172 ASP A C 1
ATOM 1172 O O . ASP A 1 172 ? 8.283 1.794 -23.957 1.00 87.75 172 ASP A O 1
ATOM 1176 N N . TYR A 1 173 ? 7.620 0.654 -22.145 1.00 86.69 173 TYR A N 1
ATOM 1177 C CA . TYR A 1 173 ? 8.936 0.068 -21.867 1.00 86.69 173 TYR A CA 1
ATOM 1178 C C . TYR A 1 173 ? 9.380 -0.878 -22.992 1.00 86.69 173 TYR A C 1
ATOM 1180 O O . TYR A 1 173 ? 10.512 -0.798 -23.466 1.00 86.69 173 TYR A O 1
ATOM 1188 N N . THR A 1 174 ? 8.476 -1.720 -23.496 1.00 89.25 174 THR A N 1
ATOM 1189 C CA . THR A 1 174 ? 8.767 -2.616 -24.629 1.00 89.25 174 THR A CA 1
ATOM 1190 C C . THR A 1 174 ? 9.149 -1.822 -25.884 1.00 89.25 174 THR A C 1
ATOM 1192 O O . THR A 1 174 ? 10.119 -2.157 -26.565 1.00 89.25 174 THR A O 1
ATOM 1195 N N . ARG A 1 175 ? 8.440 -0.719 -26.173 1.00 90.81 175 ARG A N 1
ATOM 1196 C CA . ARG A 1 175 ? 8.794 0.196 -27.276 1.00 90.81 175 ARG A CA 1
ATOM 1197 C C . ARG A 1 175 ? 10.150 0.864 -27.064 1.00 90.81 175 ARG A C 1
ATOM 1199 O O . ARG A 1 175 ? 10.908 1.004 -28.022 1.00 90.81 175 ARG A O 1
ATOM 1206 N N . TYR A 1 176 ? 10.457 1.267 -25.834 1.00 89.50 176 TYR A N 1
ATOM 1207 C CA . TYR A 1 176 ? 11.749 1.849 -25.478 1.00 89.50 176 TYR A CA 1
ATOM 1208 C C . TYR A 1 176 ? 12.900 0.873 -25.741 1.00 89.50 176 TYR A C 1
ATOM 1210 O O . TYR A 1 176 ? 13.856 1.236 -26.429 1.00 89.50 176 TYR A O 1
ATOM 1218 N N . VAL A 1 177 ? 12.781 -0.377 -25.282 1.00 88.31 177 VAL A N 1
ATOM 1219 C CA . VAL A 1 177 ? 13.781 -1.427 -25.538 1.00 88.31 177 VAL A CA 1
ATOM 1220 C C . VAL A 1 177 ? 13.949 -1.667 -27.039 1.00 88.31 177 VAL A C 1
ATOM 1222 O O . VAL A 1 177 ? 15.075 -1.633 -27.526 1.00 88.31 177 VAL A O 1
ATOM 1225 N N . ALA A 1 178 ? 12.854 -1.788 -27.796 1.00 90.00 178 ALA A N 1
ATOM 1226 C CA . ALA A 1 178 ? 12.918 -1.974 -29.248 1.00 90.00 178 ALA A CA 1
ATOM 1227 C C . ALA A 1 178 ? 13.632 -0.812 -29.971 1.00 90.00 178 ALA A C 1
ATOM 1229 O O . ALA A 1 178 ? 14.389 -1.033 -30.919 1.00 90.00 178 ALA A O 1
ATOM 1230 N N . LEU A 1 179 ? 13.437 0.436 -29.521 1.00 91.00 179 LEU A N 1
ATOM 1231 C CA . LEU A 1 179 ? 14.160 1.591 -30.061 1.00 91.00 179 LEU A CA 1
ATOM 1232 C C . LEU A 1 179 ? 15.657 1.524 -29.741 1.00 91.00 179 LEU A C 1
ATOM 1234 O O . LEU A 1 179 ? 16.465 1.775 -30.637 1.00 91.00 179 LEU A O 1
ATOM 1238 N N . LEU A 1 180 ? 16.029 1.135 -28.517 1.00 89.44 180 LEU A N 1
ATOM 1239 C CA . LEU A 1 180 ? 17.430 0.927 -28.145 1.00 89.44 180 LEU A CA 1
ATOM 1240 C C . LEU A 1 180 ? 18.078 -0.174 -28.991 1.00 89.44 180 LEU A C 1
ATOM 1242 O O . LEU A 1 180 ? 19.147 0.052 -29.550 1.00 89.44 180 LEU A O 1
ATOM 1246 N N . GLU A 1 181 ? 17.430 -1.328 -29.141 1.00 89.19 181 GLU A N 1
ATOM 1247 C CA . GLU A 1 181 ? 17.926 -2.433 -29.972 1.00 89.19 181 GLU A CA 1
ATOM 1248 C C . GLU A 1 181 ? 18.077 -2.013 -31.440 1.00 89.19 181 GLU A C 1
ATOM 1250 O O . GLU A 1 181 ? 19.115 -2.260 -32.056 1.00 89.19 181 GLU A O 1
ATOM 1255 N N . SER A 1 182 ? 17.094 -1.286 -31.985 1.00 87.44 182 SER A N 1
ATOM 1256 C CA . SER A 1 182 ? 17.168 -0.762 -33.354 1.00 87.44 182 SER A CA 1
ATOM 1257 C C . SER A 1 182 ? 18.290 0.268 -33.541 1.00 87.44 182 SER A C 1
ATOM 1259 O O . SER A 1 182 ? 18.919 0.305 -34.597 1.00 87.44 182 SER A O 1
ATOM 1261 N N . GLY A 1 183 ? 18.572 1.083 -32.518 1.00 86.31 183 GLY A N 1
ATOM 1262 C CA . GLY A 1 183 ? 19.690 2.025 -32.512 1.00 86.31 183 GLY A CA 1
ATOM 1263 C C . GLY A 1 183 ? 21.041 1.317 -32.439 1.00 86.31 183 GLY A C 1
ATOM 1264 O O . GLY A 1 183 ? 21.977 1.726 -33.122 1.00 86.31 183 GLY A O 1
ATOM 1265 N N . ARG A 1 184 ? 21.124 0.217 -31.679 1.00 85.38 184 ARG A N 1
ATOM 1266 C CA . ARG A 1 184 ? 22.326 -0.624 -31.554 1.00 85.38 184 ARG A CA 1
ATOM 1267 C C . ARG A 1 184 ? 22.656 -1.382 -32.838 1.00 85.38 184 ARG A C 1
ATOM 1269 O O . ARG A 1 184 ? 23.831 -1.585 -33.127 1.00 85.38 184 ARG A O 1
ATOM 1276 N N . ALA A 1 185 ? 21.639 -1.782 -33.599 1.00 86.00 185 ALA A N 1
ATOM 1277 C CA . ALA A 1 185 ? 21.800 -2.430 -34.900 1.00 86.00 185 ALA A CA 1
ATOM 1278 C C . ALA A 1 185 ? 22.111 -1.442 -36.046 1.00 86.00 185 ALA A C 1
ATOM 1280 O O . ALA A 1 185 ? 22.505 -1.864 -37.133 1.00 86.00 185 ALA A O 1
ATOM 1281 N N . ALA A 1 186 ? 21.925 -0.138 -35.824 1.00 86.38 186 ALA A N 1
ATOM 1282 C CA . ALA A 1 186 ? 22.149 0.912 -36.813 1.00 86.38 186 ALA A CA 1
ATOM 1283 C C . ALA A 1 186 ? 23.517 1.597 -36.641 1.00 86.38 186 ALA A C 1
ATOM 1285 O O . ALA A 1 186 ? 24.202 1.446 -35.632 1.00 86.38 186 ALA A O 1
ATOM 1286 N N . THR A 1 187 ? 23.914 2.407 -37.628 1.00 83.00 187 THR A N 1
ATOM 1287 C CA . THR A 1 187 ? 25.146 3.210 -37.582 1.00 83.00 187 THR A CA 1
ATOM 1288 C C . THR A 1 187 ? 24.888 4.669 -37.967 1.00 83.00 187 THR A C 1
ATOM 1290 O O . THR A 1 187 ? 23.884 5.011 -38.600 1.00 83.00 187 THR A O 1
ATOM 1293 N N . GLY A 1 188 ? 25.794 5.559 -37.549 1.00 85.56 188 GLY A N 1
ATOM 1294 C CA . GLY A 1 188 ? 25.763 6.978 -37.908 1.00 85.56 188 GLY A CA 1
ATOM 1295 C C . GLY A 1 188 ? 24.485 7.697 -37.461 1.00 85.56 188 GLY A C 1
ATOM 1296 O O . GLY A 1 188 ? 24.021 7.535 -36.333 1.00 85.56 188 GLY A O 1
ATOM 1297 N N . LYS A 1 189 ? 23.911 8.508 -38.358 1.00 88.75 189 LYS A N 1
ATOM 1298 C CA . LYS A 1 189 ? 22.741 9.354 -38.069 1.00 88.75 189 LYS A CA 1
ATOM 1299 C C . LYS A 1 189 ? 21.495 8.549 -37.684 1.00 88.75 189 LYS A C 1
ATOM 1301 O O . LYS A 1 189 ? 20.771 8.954 -36.786 1.00 88.75 189 LYS A O 1
ATOM 1306 N N . VAL A 1 190 ? 21.282 7.382 -38.300 1.00 88.12 190 VAL A N 1
ATOM 1307 C CA . VAL A 1 190 ? 20.112 6.534 -38.012 1.00 88.12 190 VAL A CA 1
ATOM 1308 C C . VAL A 1 190 ? 20.150 6.025 -36.571 1.00 88.12 190 VAL A C 1
ATOM 1310 O O . VAL A 1 190 ? 19.128 6.049 -35.892 1.00 88.12 190 VAL A O 1
ATOM 1313 N N . ALA A 1 191 ? 21.323 5.621 -36.074 1.00 85.44 191 ALA A N 1
ATOM 1314 C CA . ALA A 1 191 ? 21.481 5.227 -34.674 1.00 85.44 191 ALA A CA 1
ATOM 1315 C C . ALA A 1 191 ? 21.177 6.396 -33.722 1.00 85.44 191 ALA A C 1
ATOM 1317 O O . ALA A 1 191 ? 20.420 6.231 -32.766 1.00 85.44 191 ALA A O 1
ATOM 1318 N N . ALA A 1 192 ? 21.707 7.588 -34.018 1.00 87.12 192 ALA A N 1
ATOM 1319 C CA . ALA A 1 192 ? 21.457 8.792 -33.227 1.00 87.12 192 ALA A CA 1
ATOM 1320 C C . ALA A 1 192 ? 19.962 9.158 -33.175 1.00 87.12 192 ALA A C 1
ATOM 1322 O O . ALA A 1 192 ? 19.442 9.425 -32.092 1.00 87.12 192 ALA A O 1
ATOM 1323 N N . ASP A 1 193 ? 19.256 9.086 -34.307 1.00 91.56 193 ASP A N 1
ATOM 1324 C CA . ASP A 1 193 ? 17.817 9.359 -34.382 1.00 91.56 193 ASP A CA 1
ATOM 1325 C C . ASP A 1 193 ? 17.005 8.346 -33.550 1.00 91.56 193 ASP A C 1
ATOM 1327 O O . ASP A 1 193 ? 16.086 8.731 -32.824 1.00 91.56 193 ASP A O 1
ATOM 1331 N N . ARG A 1 194 ? 17.364 7.051 -33.587 1.00 90.31 194 ARG A N 1
ATOM 1332 C CA . ARG A 1 194 ? 16.705 6.003 -32.779 1.00 90.31 194 ARG A CA 1
ATOM 1333 C C . ARG A 1 194 ? 16.938 6.188 -31.283 1.00 90.31 194 ARG A C 1
ATOM 1335 O O . ARG A 1 194 ? 15.985 6.088 -30.510 1.00 90.31 194 ARG A O 1
ATOM 1342 N N . TYR A 1 195 ? 18.161 6.514 -30.867 1.00 89.12 195 TYR A N 1
ATOM 1343 C CA . TYR A 1 195 ? 18.438 6.840 -29.467 1.00 89.12 195 TYR A CA 1
ATOM 1344 C C . TYR A 1 195 ? 17.738 8.129 -29.026 1.00 89.12 195 TYR A C 1
ATOM 1346 O O . TYR A 1 195 ? 17.260 8.190 -27.896 1.00 89.12 195 TYR A O 1
ATOM 1354 N N . GLY A 1 196 ? 17.614 9.126 -29.907 1.00 90.31 196 GLY A N 1
ATOM 1355 C CA . GLY A 1 196 ? 16.845 10.345 -29.644 1.00 90.31 196 GLY A CA 1
ATOM 1356 C C . GLY A 1 196 ? 15.352 10.068 -29.452 1.00 90.31 196 GLY A C 1
ATOM 1357 O O . GLY A 1 196 ? 14.740 10.595 -28.523 1.00 90.31 196 GLY A O 1
ATOM 1358 N N . GLN A 1 197 ? 14.768 9.184 -30.266 1.00 92.62 197 GLN A N 1
ATOM 1359 C CA . GLN A 1 197 ? 13.385 8.722 -30.089 1.00 92.62 197 GLN A CA 1
ATOM 1360 C C . GLN A 1 197 ? 13.207 7.940 -28.782 1.00 92.62 197 GLN A C 1
ATOM 1362 O O . GLN A 1 197 ? 12.222 8.159 -28.080 1.00 92.62 197 GLN A O 1
ATOM 1367 N N . ALA A 1 198 ? 14.159 7.068 -28.430 1.00 89.69 198 ALA A N 1
ATOM 1368 C CA . ALA A 1 198 ? 14.137 6.332 -27.166 1.00 89.69 198 ALA A CA 1
ATOM 1369 C C . ALA A 1 198 ? 14.203 7.283 -25.960 1.00 89.69 198 ALA A C 1
ATOM 1371 O O . ALA A 1 198 ? 13.414 7.153 -25.028 1.00 89.69 198 ALA A O 1
ATOM 1372 N N . GLU A 1 199 ? 15.099 8.271 -26.000 1.00 91.12 199 GLU A N 1
ATOM 1373 C CA . GLU A 1 199 ? 15.231 9.299 -24.963 1.00 91.12 199 GLU A CA 1
ATOM 1374 C C . GLU A 1 199 ? 13.963 10.151 -24.847 1.00 91.12 199 GLU A C 1
ATOM 1376 O O . GLU A 1 199 ? 13.484 10.417 -23.747 1.00 91.12 199 GLU A O 1
ATOM 1381 N N . THR A 1 200 ? 13.371 10.530 -25.981 1.00 94.38 200 THR A N 1
ATOM 1382 C CA . THR A 1 200 ? 12.109 11.279 -26.007 1.00 94.38 200 THR A CA 1
ATOM 1383 C C . THR A 1 200 ? 10.987 10.455 -25.385 1.00 94.38 200 THR A C 1
ATOM 1385 O O . THR A 1 200 ? 10.264 10.957 -24.531 1.00 94.38 200 THR A O 1
ATOM 1388 N N . LEU A 1 201 ? 10.843 9.179 -25.756 1.00 92.38 201 LEU A N 1
ATOM 1389 C CA . LEU A 1 201 ? 9.829 8.293 -25.177 1.00 92.38 201 LEU A CA 1
ATOM 1390 C C . LEU A 1 201 ? 10.027 8.126 -23.667 1.00 92.38 201 LEU A C 1
ATOM 1392 O O . LEU A 1 201 ? 9.063 8.180 -22.904 1.00 92.38 201 LEU A O 1
ATOM 1396 N N . ARG A 1 202 ? 11.279 7.965 -23.234 1.00 88.56 202 ARG A N 1
ATOM 1397 C CA . ARG A 1 202 ? 11.622 7.847 -21.822 1.00 88.56 202 ARG A CA 1
ATOM 1398 C C . ARG A 1 202 ? 11.230 9.104 -21.044 1.00 88.56 202 ARG A C 1
ATOM 1400 O O . ARG A 1 202 ? 10.439 9.018 -20.113 1.00 88.56 202 ARG A O 1
ATOM 1407 N N . THR A 1 203 ? 11.718 10.262 -21.471 1.00 90.62 203 THR A N 1
ATOM 1408 C CA . THR A 1 203 ? 11.510 11.543 -20.775 1.00 90.62 203 THR A CA 1
ATOM 1409 C C . THR A 1 203 ? 10.061 12.030 -20.814 1.00 90.62 203 THR A C 1
ATOM 1411 O O . THR A 1 203 ? 9.608 12.674 -19.873 1.00 90.62 203 THR A O 1
ATOM 1414 N N . THR A 1 204 ? 9.313 11.725 -21.880 1.00 92.88 204 THR A N 1
ATOM 1415 C CA . THR A 1 204 ? 7.927 12.203 -22.041 1.00 92.88 204 THR A CA 1
ATOM 1416 C C . THR A 1 204 ? 6.868 11.233 -21.533 1.00 92.88 204 THR A C 1
ATOM 1418 O O . THR A 1 204 ? 5.767 11.679 -21.215 1.00 92.88 204 THR A O 1
ATOM 1421 N N . ARG A 1 205 ? 7.158 9.924 -21.463 1.00 90.56 205 ARG A N 1
ATOM 1422 C CA . ARG A 1 205 ? 6.170 8.911 -21.053 1.00 90.56 205 ARG A CA 1
ATOM 1423 C C . ARG A 1 205 ? 6.606 8.059 -19.873 1.00 90.56 205 ARG A C 1
ATOM 1425 O O . ARG A 1 205 ? 5.848 7.970 -18.914 1.00 90.56 205 ARG A O 1
ATOM 1432 N N . LEU A 1 206 ? 7.792 7.449 -19.923 1.00 85.50 206 LEU A N 1
ATOM 1433 C CA . LEU A 1 206 ? 8.217 6.505 -18.881 1.00 85.50 206 LEU A CA 1
ATOM 1434 C C . LEU A 1 206 ? 8.525 7.206 -17.559 1.00 85.50 206 LEU A C 1
ATOM 1436 O O . LEU A 1 206 ? 7.916 6.870 -16.547 1.00 85.50 206 LEU A O 1
ATOM 1440 N N . ASP A 1 207 ? 9.428 8.187 -17.570 1.00 87.06 207 ASP A N 1
ATOM 1441 C CA . ASP A 1 207 ? 9.895 8.853 -16.350 1.00 87.06 207 ASP A CA 1
ATOM 1442 C C . ASP A 1 207 ? 8.742 9.577 -15.623 1.00 87.06 207 ASP A C 1
ATOM 1444 O O . ASP A 1 207 ? 8.603 9.382 -14.414 1.00 87.06 207 ASP A O 1
ATOM 1448 N N . PRO A 1 208 ? 7.844 10.324 -16.308 1.00 87.44 208 PRO A N 1
ATOM 1449 C CA . PRO A 1 208 ? 6.684 10.929 -15.654 1.00 87.44 208 PRO A CA 1
ATOM 1450 C C . PRO A 1 208 ? 5.707 9.898 -15.079 1.00 87.44 208 PRO A C 1
ATOM 1452 O O . PRO A 1 208 ? 5.216 10.086 -13.970 1.00 87.44 208 PRO A O 1
ATOM 1455 N N . ALA A 1 209 ? 5.434 8.802 -15.796 1.00 82.44 209 ALA A N 1
ATOM 1456 C CA . ALA A 1 209 ? 4.517 7.765 -15.320 1.00 82.44 209 ALA A CA 1
ATOM 1457 C C . ALA A 1 209 ? 5.087 7.000 -14.114 1.00 82.44 209 ALA A C 1
ATOM 1459 O O . ALA A 1 209 ? 4.363 6.734 -13.156 1.00 82.44 209 ALA A O 1
ATOM 1460 N N . LEU A 1 210 ? 6.386 6.684 -14.130 1.00 83.06 210 LEU A N 1
ATOM 1461 C CA . LEU A 1 210 ? 7.093 6.073 -13.001 1.00 83.06 210 LEU A CA 1
ATOM 1462 C C . LEU A 1 210 ? 7.117 7.008 -11.787 1.00 83.06 210 LEU A C 1
ATOM 1464 O O . LEU A 1 210 ? 6.824 6.566 -10.677 1.00 83.06 210 LEU A O 1
ATOM 1468 N N . ALA A 1 211 ? 7.418 8.293 -11.993 1.00 85.94 211 ALA A N 1
ATOM 1469 C CA . ALA A 1 211 ? 7.431 9.290 -10.926 1.00 85.94 211 ALA A CA 1
ATOM 1470 C C . ALA A 1 211 ? 6.041 9.481 -10.304 1.00 85.94 211 ALA A C 1
ATOM 1472 O O . ALA A 1 211 ? 5.924 9.546 -9.080 1.00 85.94 211 ALA A O 1
ATOM 1473 N N . GLU A 1 212 ? 4.989 9.517 -11.124 1.00 86.12 212 GLU A N 1
ATOM 1474 C CA . GLU A 1 212 ? 3.611 9.632 -10.649 1.00 86.12 212 GLU A CA 1
ATOM 1475 C C . GLU A 1 212 ? 3.180 8.386 -9.865 1.00 86.12 212 GLU A C 1
ATOM 1477 O O . GLU A 1 212 ? 2.691 8.513 -8.746 1.00 86.12 212 GLU A O 1
ATOM 1482 N N . LEU A 1 213 ? 3.446 7.177 -10.371 1.00 83.06 213 LEU A N 1
ATOM 1483 C CA . LEU A 1 213 ? 3.146 5.934 -9.646 1.00 83.06 213 LEU A CA 1
ATOM 1484 C C . LEU A 1 213 ? 3.934 5.818 -8.333 1.00 83.06 213 LEU A C 1
ATOM 1486 O O . LEU A 1 213 ? 3.408 5.340 -7.324 1.00 83.06 213 LEU A O 1
ATOM 1490 N N . GLN A 1 214 ? 5.194 6.257 -8.319 1.00 85.50 214 GLN A N 1
ATOM 1491 C CA . GLN A 1 214 ? 6.001 6.295 -7.101 1.00 85.50 214 GLN A CA 1
ATOM 1492 C C . GLN A 1 214 ? 5.431 7.299 -6.094 1.00 85.50 214 GLN A C 1
ATOM 1494 O O . GLN A 1 214 ? 5.336 6.987 -4.903 1.00 85.50 214 GLN A O 1
ATOM 1499 N N . ARG A 1 215 ? 5.030 8.486 -6.561 1.00 87.00 215 ARG A N 1
ATOM 1500 C CA . ARG A 1 215 ? 4.409 9.520 -5.733 1.00 87.00 215 ARG A CA 1
ATOM 1501 C C . ARG A 1 215 ? 3.088 9.036 -5.146 1.00 87.00 215 ARG A C 1
ATOM 1503 O O . ARG A 1 215 ? 2.950 9.057 -3.930 1.00 87.00 215 ARG A O 1
ATOM 1510 N N . GLN A 1 216 ? 2.183 8.511 -5.968 1.00 85.81 216 GLN A N 1
ATOM 1511 C CA . GLN A 1 216 ? 0.895 7.972 -5.524 1.00 85.81 216 GLN A CA 1
ATOM 1512 C C . GLN A 1 216 ? 1.069 6.875 -4.470 1.00 85.81 216 GLN A C 1
ATOM 1514 O O . GLN A 1 216 ? 0.394 6.889 -3.443 1.00 85.81 216 GLN A O 1
ATOM 1519 N N . ASN A 1 217 ? 2.019 5.955 -4.659 1.00 81.88 217 ASN A N 1
ATOM 1520 C CA . ASN A 1 217 ? 2.288 4.910 -3.670 1.00 81.88 217 ASN A CA 1
ATOM 1521 C C . ASN A 1 217 ? 2.952 5.443 -2.387 1.00 81.88 217 ASN A C 1
ATOM 1523 O O . ASN A 1 217 ? 2.688 4.934 -1.295 1.00 81.88 217 ASN A O 1
ATOM 1527 N N . THR A 1 218 ? 3.756 6.503 -2.483 1.00 82.75 218 THR A N 1
ATOM 1528 C CA . THR A 1 218 ? 4.326 7.193 -1.313 1.00 82.75 218 THR A CA 1
ATOM 1529 C C . THR A 1 218 ? 3.252 7.949 -0.527 1.00 82.75 218 THR A C 1
ATOM 1531 O O . THR A 1 218 ? 3.206 7.853 0.703 1.00 82.75 218 THR A O 1
ATOM 1534 N N . ASP A 1 219 ? 2.352 8.641 -1.225 1.00 85.19 219 ASP A N 1
ATOM 1535 C CA . ASP A 1 219 ? 1.235 9.380 -0.639 1.00 85.19 219 ASP A CA 1
ATOM 1536 C C . ASP A 1 219 ? 0.265 8.406 0.042 1.00 85.19 219 ASP A C 1
ATOM 1538 O O . ASP A 1 219 ? -0.005 8.552 1.234 1.00 85.19 219 ASP A O 1
ATOM 1542 N N . ARG A 1 220 ? -0.126 7.313 -0.632 1.00 79.75 220 ARG A N 1
ATOM 1543 C CA . ARG A 1 220 ? -0.945 6.238 -0.038 1.00 79.75 220 ARG A CA 1
ATOM 1544 C C . ARG A 1 220 ? -0.282 5.599 1.180 1.00 79.75 220 ARG A C 1
ATOM 1546 O O . ARG A 1 220 ? -0.956 5.335 2.173 1.00 79.75 220 ARG A O 1
ATOM 1553 N N . SER A 1 221 ? 1.029 5.356 1.141 1.00 81.12 221 SER A N 1
ATOM 1554 C CA . SER A 1 221 ? 1.774 4.847 2.302 1.00 81.12 221 SER A CA 1
ATOM 1555 C C . SER A 1 221 ? 1.725 5.830 3.478 1.00 81.12 221 SER A C 1
ATOM 1557 O O . SER A 1 221 ? 1.523 5.430 4.627 1.00 81.12 221 SER A O 1
ATOM 1559 N N . THR A 1 222 ? 1.839 7.129 3.200 1.00 79.56 222 THR A N 1
ATOM 1560 C CA . THR A 1 222 ? 1.786 8.193 4.214 1.00 79.56 222 THR A CA 1
ATOM 1561 C C . THR A 1 222 ? 0.382 8.357 4.796 1.00 79.56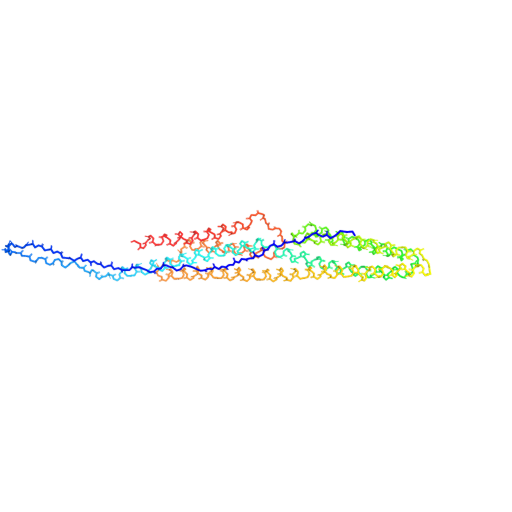 222 THR A C 1
ATOM 1563 O O . THR A 1 222 ? 0.226 8.444 6.019 1.00 79.56 222 THR A O 1
ATOM 1566 N N . GLU A 1 223 ? -0.650 8.336 3.955 1.00 79.62 223 GLU A N 1
ATOM 1567 C CA . GLU A 1 223 ? -2.054 8.353 4.370 1.00 79.62 223 GLU A CA 1
ATOM 1568 C C . GLU A 1 223 ? -2.393 7.123 5.210 1.00 79.62 223 GLU A C 1
ATOM 1570 O O . GLU A 1 223 ? -2.923 7.258 6.313 1.00 79.62 223 GLU A O 1
ATOM 1575 N N . ALA A 1 224 ? -2.008 5.929 4.752 1.00 78.00 224 ALA A N 1
ATOM 1576 C CA . ALA A 1 224 ? -2.232 4.683 5.472 1.00 78.00 224 ALA A CA 1
ATOM 1577 C C . ALA A 1 224 ? -1.505 4.665 6.824 1.00 78.00 224 ALA A C 1
ATOM 1579 O O . ALA A 1 224 ? -2.089 4.257 7.827 1.00 78.00 224 ALA A O 1
ATOM 1580 N N . LYS A 1 225 ? -0.273 5.186 6.891 1.00 75.38 225 LYS A N 1
ATOM 1581 C CA . LYS A 1 225 ? 0.468 5.356 8.149 1.00 75.38 225 LYS A CA 1
ATOM 1582 C C . LYS A 1 225 ? -0.239 6.320 9.099 1.00 75.38 225 LYS A C 1
ATOM 1584 O O . LYS A 1 225 ? -0.315 6.052 10.297 1.00 75.38 225 LYS A O 1
ATOM 1589 N N . THR A 1 226 ? -0.747 7.434 8.578 1.00 75.75 226 THR A N 1
ATOM 1590 C CA . THR A 1 226 ? -1.478 8.437 9.365 1.00 75.75 226 THR A CA 1
ATOM 1591 C C . THR A 1 226 ? -2.773 7.845 9.905 1.00 75.75 226 THR A C 1
ATOM 1593 O O . THR A 1 226 ? -3.074 7.983 11.088 1.00 75.75 226 THR A O 1
ATOM 1596 N N . LEU A 1 227 ? -3.502 7.111 9.069 1.00 72.56 227 LEU A N 1
ATOM 1597 C CA . LEU A 1 227 ? -4.740 6.447 9.443 1.00 72.56 227 LEU A CA 1
ATOM 1598 C C . LEU A 1 227 ? -4.489 5.323 10.461 1.00 72.56 227 LEU A C 1
ATOM 1600 O O . LEU A 1 227 ? -5.218 5.220 11.448 1.00 72.56 227 LEU A O 1
ATOM 1604 N N . ALA A 1 228 ? -3.418 4.542 10.300 1.00 70.81 228 ALA A N 1
ATOM 1605 C CA . ALA A 1 228 ? -2.970 3.565 11.293 1.00 70.81 228 ALA A CA 1
ATOM 1606 C C . ALA A 1 228 ? -2.632 4.238 12.636 1.00 70.81 228 ALA A C 1
ATOM 1608 O O . ALA A 1 228 ? -3.044 3.764 13.691 1.00 70.81 228 ALA A O 1
ATOM 1609 N N . TRP A 1 229 ? -1.958 5.390 12.613 1.00 71.31 229 TRP A N 1
ATOM 1610 C CA . TRP A 1 229 ? -1.658 6.164 13.822 1.00 71.31 229 TRP A CA 1
ATOM 1611 C C . TRP A 1 229 ? -2.912 6.706 14.513 1.00 71.31 229 TRP A C 1
ATOM 1613 O O . TRP A 1 229 ? -3.049 6.586 15.731 1.00 71.31 229 TRP A O 1
ATOM 1623 N N . VAL A 1 230 ? -3.843 7.283 13.751 1.00 72.00 230 VAL A N 1
ATOM 1624 C CA . VAL A 1 230 ? -5.106 7.819 14.280 1.00 72.00 230 VAL A CA 1
ATOM 1625 C C . VAL A 1 230 ? -5.956 6.699 14.878 1.00 72.00 230 VAL A C 1
ATOM 1627 O O . VAL A 1 230 ? -6.498 6.853 15.973 1.00 72.00 230 VAL A O 1
ATOM 1630 N N . THR A 1 231 ? -6.036 5.552 14.205 1.00 72.19 231 THR A N 1
ATOM 1631 C CA . THR A 1 231 ? -6.786 4.388 14.698 1.00 72.19 231 THR A CA 1
ATOM 1632 C C . THR A 1 231 ? -6.126 3.752 15.926 1.00 72.19 231 THR A C 1
ATOM 1634 O O . THR A 1 231 ? -6.835 3.433 16.882 1.00 72.19 231 THR A O 1
ATOM 1637 N N . MET A 1 232 ? -4.788 3.666 15.982 1.00 69.19 232 MET A N 1
ATOM 1638 C CA . MET A 1 232 ? -4.042 3.274 17.189 1.00 69.19 232 MET A CA 1
ATOM 1639 C C . MET A 1 232 ? -4.316 4.216 18.365 1.00 69.19 232 MET A C 1
ATOM 1641 O O . MET A 1 232 ? -4.622 3.757 19.467 1.00 69.19 232 MET A O 1
ATOM 1645 N N . GLY A 1 233 ? -4.225 5.529 18.137 1.00 71.94 233 GLY A N 1
ATOM 1646 C CA . GLY A 1 233 ? -4.486 6.540 19.161 1.00 71.94 233 GLY A CA 1
ATOM 1647 C C . GLY A 1 233 ? -5.924 6.476 19.675 1.00 71.94 233 GLY A C 1
ATOM 1648 O O . GLY A 1 233 ? -6.151 6.507 20.885 1.00 71.94 233 GLY A O 1
ATOM 1649 N N . GLY A 1 234 ? -6.886 6.303 18.764 1.00 75.00 234 GLY A N 1
ATOM 1650 C CA . GLY A 1 234 ? -8.297 6.104 19.088 1.00 75.00 234 GLY A CA 1
ATOM 1651 C C . GLY A 1 234 ? -8.528 4.866 19.953 1.00 75.00 234 GLY A C 1
ATOM 1652 O O . GLY A 1 234 ? -9.113 4.986 21.028 1.00 75.00 234 GLY A O 1
ATOM 1653 N N . LEU A 1 235 ? -8.010 3.702 19.541 1.00 78.75 235 LEU A N 1
ATOM 1654 C CA . LEU A 1 235 ? -8.129 2.449 20.297 1.00 78.75 235 LEU A CA 1
ATOM 1655 C C . LEU A 1 235 ? -7.460 2.543 21.678 1.00 78.75 235 LEU A C 1
ATOM 1657 O O . LEU A 1 235 ? -8.005 2.064 22.676 1.00 78.75 235 LEU A O 1
ATOM 1661 N N . GLY A 1 236 ? -6.283 3.167 21.753 1.00 76.06 236 GLY A N 1
ATOM 1662 C CA . GLY A 1 236 ? -5.574 3.389 23.011 1.00 76.06 236 GLY A CA 1
ATOM 1663 C C . GLY A 1 236 ? -6.392 4.247 23.975 1.00 76.06 236 GLY A C 1
ATOM 1664 O O . GLY A 1 236 ? -6.553 3.889 25.143 1.00 76.06 236 GLY A O 1
ATOM 1665 N N . LEU A 1 237 ? -6.982 5.336 23.475 1.00 79.62 237 LEU A N 1
ATOM 1666 C CA . LEU A 1 237 ? -7.809 6.233 24.274 1.00 79.62 237 LEU A CA 1
ATOM 1667 C C . LEU A 1 237 ? -9.121 5.567 24.716 1.00 79.62 237 LEU A C 1
ATOM 1669 O O . LEU A 1 237 ? -9.480 5.671 25.890 1.00 79.62 237 LEU A O 1
ATOM 1673 N N . THR A 1 238 ? -9.808 4.822 23.843 1.00 78.12 238 THR A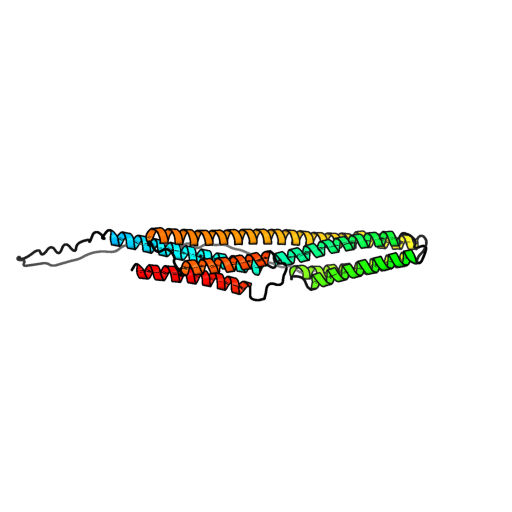 N 1
ATOM 1674 C CA . THR A 1 238 ? -11.029 4.084 24.226 1.00 78.12 238 THR A CA 1
ATOM 1675 C C . THR A 1 238 ? -10.733 2.977 25.233 1.00 78.12 238 THR A C 1
ATOM 1677 O O . THR A 1 238 ? -11.488 2.802 26.194 1.00 78.12 238 THR A O 1
ATOM 1680 N N . SER A 1 239 ? -9.611 2.274 25.073 1.00 77.81 239 SER A N 1
ATOM 1681 C CA . SER A 1 239 ? -9.157 1.250 26.020 1.00 77.81 239 SER A CA 1
ATOM 1682 C C . SER A 1 239 ? -8.844 1.867 27.384 1.00 77.81 239 SER A C 1
ATOM 1684 O O . SER A 1 239 ? -9.294 1.352 28.408 1.00 77.81 239 SER A O 1
ATOM 1686 N N . LEU A 1 240 ? -8.148 3.010 27.408 1.00 81.94 240 LEU A N 1
ATOM 1687 C CA . LEU A 1 240 ? -7.842 3.750 28.633 1.00 81.94 240 LEU A CA 1
ATOM 1688 C C . LEU A 1 240 ? -9.120 4.217 29.340 1.00 81.94 240 LEU A C 1
ATOM 1690 O O . LEU A 1 240 ? -9.273 4.000 30.540 1.00 81.94 240 LEU A O 1
ATOM 1694 N N . VAL A 1 241 ? -10.059 4.822 28.608 1.00 81.81 241 VAL A N 1
ATOM 1695 C CA . VAL A 1 241 ? -11.343 5.277 29.164 1.00 81.81 241 VAL A CA 1
ATOM 1696 C C . VAL A 1 241 ? -12.132 4.099 29.736 1.00 81.81 241 VAL A C 1
ATOM 1698 O O . VAL A 1 241 ? -12.679 4.201 30.837 1.00 81.81 241 VAL A O 1
ATOM 1701 N N . THR A 1 242 ? -12.151 2.960 29.043 1.00 78.81 242 THR A N 1
ATOM 1702 C CA . THR A 1 242 ? -12.822 1.743 29.521 1.00 78.81 242 THR A CA 1
ATOM 1703 C C . THR A 1 242 ? -12.170 1.220 30.797 1.00 78.81 242 THR A C 1
ATOM 1705 O O . THR A 1 242 ? -12.860 0.972 31.788 1.00 78.81 242 THR A O 1
ATOM 1708 N N . LEU A 1 243 ? -10.838 1.148 30.824 1.00 81.69 243 LEU A N 1
ATOM 1709 C CA . LEU A 1 243 ? -10.067 0.730 31.992 1.00 81.69 243 LEU A CA 1
ATOM 1710 C C . LEU A 1 243 ? -10.321 1.648 33.197 1.00 81.69 243 LEU A C 1
ATOM 1712 O O . LEU A 1 243 ? -10.626 1.161 34.286 1.00 81.69 243 LEU A O 1
ATOM 1716 N N . LEU A 1 244 ? -10.257 2.968 33.006 1.00 81.12 244 LEU A N 1
ATOM 1717 C CA . LEU A 1 244 ? -10.527 3.960 34.051 1.00 81.12 244 LEU A CA 1
ATOM 1718 C C . LEU A 1 244 ? -11.966 3.870 34.563 1.00 81.12 244 LEU A C 1
ATOM 1720 O O . LEU A 1 244 ? -12.194 3.980 35.768 1.00 81.12 244 LEU A O 1
ATOM 1724 N N . THR A 1 245 ? -12.931 3.616 33.679 1.00 79.88 245 THR A N 1
ATOM 1725 C CA . THR A 1 245 ? -14.341 3.445 34.058 1.00 79.88 245 THR A CA 1
ATOM 1726 C C . THR A 1 245 ? -14.533 2.192 34.915 1.00 79.88 245 THR A C 1
ATOM 1728 O O . THR A 1 245 ? -15.212 2.242 35.943 1.00 79.88 245 THR A O 1
ATOM 1731 N N . LEU A 1 246 ? -13.892 1.077 34.552 1.00 77.38 246 LEU A N 1
ATOM 1732 C CA . LEU A 1 246 ? -13.976 -0.184 35.295 1.00 77.38 246 LEU A CA 1
ATOM 1733 C C . LEU A 1 246 ? -13.213 -0.132 36.631 1.00 77.38 246 LEU A C 1
ATOM 1735 O O . LEU A 1 246 ? -13.737 -0.566 37.662 1.00 77.38 246 LEU A O 1
ATOM 1739 N N . LEU A 1 247 ? -12.008 0.444 36.657 1.00 81.94 247 LEU A N 1
ATOM 1740 C CA . LEU A 1 247 ? -11.214 0.645 37.879 1.00 81.94 247 LEU A CA 1
ATOM 1741 C C . LEU A 1 247 ? -11.880 1.646 38.829 1.00 81.94 247 LEU A C 1
ATOM 1743 O O . LEU A 1 247 ? -12.008 1.390 40.026 1.00 81.94 247 LEU A O 1
ATOM 1747 N N . GLY A 1 248 ? -12.356 2.773 38.301 1.00 79.25 248 GLY A N 1
ATOM 1748 C CA . GLY A 1 248 ? -13.088 3.773 39.074 1.00 79.25 248 GLY A CA 1
ATOM 1749 C C . GLY A 1 248 ? -14.389 3.205 39.640 1.00 79.25 248 GLY A C 1
ATOM 1750 O O . GLY A 1 248 ? -14.665 3.361 40.831 1.00 79.25 248 GLY A O 1
ATOM 1751 N N . GLY A 1 249 ? -15.150 2.476 38.817 1.00 75.75 249 GLY A N 1
ATOM 1752 C CA . GLY A 1 249 ? -16.383 1.805 39.227 1.00 75.75 249 GLY A CA 1
ATOM 1753 C C . GLY A 1 249 ? -16.156 0.741 40.300 1.00 75.75 249 GLY A C 1
ATOM 1754 O O . GLY A 1 249 ? -16.877 0.716 41.299 1.00 75.75 249 GLY A O 1
ATOM 1755 N N . SER A 1 250 ? -15.127 -0.097 40.148 1.00 76.62 250 SER A N 1
ATOM 1756 C CA . SER A 1 250 ? -14.772 -1.127 41.136 1.00 76.62 250 SER A CA 1
ATOM 1757 C C . SER A 1 250 ? -14.274 -0.527 42.452 1.00 76.62 250 SER A C 1
ATOM 1759 O O . SER A 1 250 ? -14.747 -0.939 43.511 1.00 76.62 250 SER A O 1
ATOM 1761 N N . ARG A 1 251 ? -13.410 0.497 42.418 1.00 81.38 251 ARG A N 1
ATOM 1762 C CA . ARG A 1 251 ? -12.936 1.201 43.624 1.00 81.38 251 ARG A CA 1
ATOM 1763 C C . ARG A 1 251 ? -14.075 1.922 44.348 1.00 81.38 251 ARG A C 1
ATOM 1765 O O . ARG A 1 251 ? -14.163 1.859 45.576 1.00 81.38 251 ARG A O 1
ATOM 1772 N N . TRP A 1 252 ? -14.980 2.558 43.603 1.00 81.06 252 TRP A N 1
ATOM 1773 C CA . TRP A 1 252 ? -16.185 3.168 44.168 1.00 81.06 252 TRP A CA 1
ATOM 1774 C C . TRP A 1 252 ? -17.068 2.119 44.856 1.00 81.06 252 TRP A C 1
ATOM 1776 O O . TRP A 1 252 ? -17.449 2.309 46.015 1.00 81.06 252 TRP A O 1
ATOM 1786 N N . LEU A 1 253 ? -17.318 0.978 44.204 1.00 73.38 253 LEU A N 1
ATOM 1787 C CA . LEU A 1 253 ? -18.069 -0.134 44.795 1.00 73.38 253 LEU A CA 1
ATOM 1788 C C . LEU A 1 253 ? -17.376 -0.700 46.040 1.00 73.38 253 LEU A C 1
ATOM 1790 O O . LEU A 1 253 ? -18.035 -0.882 47.063 1.00 73.38 253 LEU A O 1
ATOM 1794 N N . ALA A 1 254 ? -16.066 -0.934 46.000 1.00 75.88 254 ALA A N 1
ATOM 1795 C CA . ALA A 1 254 ? -15.310 -1.456 47.138 1.00 75.88 254 ALA A CA 1
ATOM 1796 C C . ALA A 1 254 ? -15.422 -0.523 48.356 1.00 75.88 254 ALA A C 1
ATOM 1798 O O . ALA A 1 254 ? -15.730 -0.976 49.461 1.00 75.88 254 ALA A O 1
ATOM 1799 N N . SER A 1 255 ? -15.296 0.794 48.137 1.00 80.19 255 SER A N 1
ATOM 1800 C CA . SER A 1 255 ? -15.422 1.802 49.201 1.00 80.19 255 SER A CA 1
ATOM 1801 C C . SER A 1 255 ? -16.810 1.839 49.855 1.00 80.19 255 SER A C 1
ATOM 1803 O O . SER A 1 255 ? -16.936 2.186 51.028 1.00 80.19 255 SER A O 1
ATOM 1805 N N . ARG A 1 256 ? -17.864 1.473 49.112 1.00 76.69 256 ARG A N 1
ATOM 1806 C CA . ARG A 1 256 ? -19.256 1.531 49.582 1.00 76.69 256 ARG A CA 1
ATOM 1807 C C . ARG A 1 256 ? -19.784 0.208 50.124 1.00 76.69 256 ARG A C 1
ATOM 1809 O O . ARG A 1 256 ? -20.698 0.235 50.942 1.00 76.69 256 ARG A O 1
ATOM 1816 N N . THR A 1 257 ? -19.240 -0.923 49.680 1.00 67.94 257 THR A N 1
ATOM 1817 C CA . THR A 1 257 ? -19.838 -2.251 49.912 1.00 67.94 257 THR A CA 1
ATOM 1818 C C . THR A 1 257 ? -18.997 -3.180 50.790 1.00 67.94 257 THR A C 1
ATOM 1820 O O . THR A 1 257 ? -19.483 -4.244 51.164 1.00 67.94 257 THR A O 1
ATOM 1823 N N . LYS A 1 258 ? -17.754 -2.800 51.140 1.00 69.38 258 LYS A N 1
ATOM 1824 C CA . LYS A 1 258 ? -16.766 -3.622 51.879 1.00 69.38 258 LYS A CA 1
ATOM 1825 C C . LYS A 1 258 ? -16.459 -4.998 51.256 1.00 69.38 258 LYS A C 1
ATOM 1827 O O . LYS A 1 258 ? -15.729 -5.782 51.853 1.00 69.38 258 LYS A O 1
ATOM 1832 N N . ARG A 1 259 ? -16.978 -5.306 50.064 1.00 63.28 259 ARG A N 1
ATOM 1833 C CA . ARG A 1 259 ? -16.648 -6.524 49.314 1.00 63.28 259 ARG A CA 1
ATOM 1834 C C . ARG A 1 259 ? -15.541 -6.229 48.312 1.00 63.28 259 ARG A C 1
ATOM 1836 O O . ARG A 1 259 ? -15.533 -5.176 47.681 1.00 63.28 259 ARG A O 1
ATOM 1843 N N . VAL A 1 260 ? -14.619 -7.179 48.182 1.00 60.00 260 VAL A N 1
ATOM 1844 C CA . VAL A 1 260 ? -13.333 -6.961 47.510 1.00 60.00 260 VAL A CA 1
ATOM 1845 C C . VAL A 1 260 ? -13.437 -7.085 45.981 1.00 60.00 260 VAL A C 1
ATOM 1847 O O . VAL A 1 260 ? -12.716 -6.381 45.286 1.00 60.00 260 VAL A O 1
ATOM 1850 N N . VAL A 1 261 ? -14.349 -7.906 45.425 1.00 64.88 261 VAL A N 1
ATOM 1851 C CA . VAL A 1 261 ? -14.408 -8.155 43.965 1.00 64.88 261 VAL A CA 1
ATOM 1852 C C . VAL A 1 261 ? -15.842 -8.364 43.449 1.00 64.88 261 VAL A C 1
ATOM 1854 O O . VAL A 1 261 ? -16.633 -9.098 44.045 1.00 64.88 261 VAL A O 1
ATOM 1857 N N . ASN A 1 262 ? -16.183 -7.732 42.318 1.00 76.31 262 ASN A N 1
ATOM 1858 C CA . ASN A 1 262 ? -17.388 -8.034 41.535 1.00 76.31 262 ASN A CA 1
ATOM 1859 C C . ASN A 1 262 ? -16.986 -8.868 40.299 1.00 76.31 262 ASN A C 1
ATOM 1861 O O . ASN A 1 262 ? -16.290 -8.332 39.432 1.00 76.31 262 ASN A O 1
ATOM 1865 N N . PRO A 1 263 ? -17.410 -10.143 40.197 1.00 75.69 263 PRO A N 1
ATOM 1866 C CA . PRO A 1 263 ? -16.980 -11.038 39.123 1.00 75.69 263 PRO A CA 1
ATOM 1867 C C . PRO A 1 263 ? -17.409 -10.554 37.731 1.00 75.69 263 PRO A C 1
ATOM 1869 O O . PRO A 1 263 ? -16.660 -10.744 36.780 1.00 75.69 263 PRO A O 1
ATOM 1872 N N . GLY A 1 264 ? -18.551 -9.864 37.601 1.00 74.38 264 GLY A N 1
ATOM 1873 C CA . GLY A 1 264 ? -18.998 -9.317 36.313 1.00 74.38 264 GLY A CA 1
ATOM 1874 C C . GLY A 1 264 ? -18.111 -8.172 35.813 1.00 74.38 264 GLY A C 1
ATOM 1875 O O . GLY A 1 264 ? -17.745 -8.138 34.642 1.00 74.38 264 GLY A O 1
ATOM 1876 N N . LEU A 1 265 ? -17.679 -7.280 36.714 1.00 73.88 265 LEU A N 1
ATOM 1877 C CA . LEU A 1 265 ? -16.723 -6.213 36.380 1.00 73.88 265 LEU A CA 1
ATOM 1878 C C . LEU A 1 265 ? -15.335 -6.775 36.061 1.00 73.88 265 LEU A C 1
ATOM 1880 O O . LEU A 1 265 ? -14.675 -6.282 35.151 1.00 73.88 265 LEU A O 1
ATOM 1884 N N . PHE A 1 266 ? -14.903 -7.809 36.787 1.00 76.50 266 PHE A N 1
ATOM 1885 C CA . PHE A 1 266 ? -13.638 -8.484 36.508 1.00 76.50 266 PHE A CA 1
ATOM 1886 C C . PHE A 1 266 ? -13.666 -9.188 35.144 1.00 76.50 266 PHE A C 1
ATOM 1888 O O . PHE A 1 266 ? -12.761 -8.990 34.339 1.00 76.50 266 PHE A O 1
ATOM 1895 N N . GLY A 1 267 ? -14.734 -9.931 34.838 1.00 77.62 267 GLY A N 1
ATOM 1896 C CA . GLY A 1 267 ? -14.915 -10.576 33.536 1.00 77.62 267 GLY A CA 1
ATOM 1897 C C . GLY A 1 267 ? -14.965 -9.573 32.380 1.00 77.62 267 GLY A C 1
ATOM 1898 O O . GLY A 1 267 ? -14.318 -9.786 31.358 1.00 77.62 267 GLY A O 1
ATOM 1899 N N . ALA A 1 268 ? -15.657 -8.443 32.561 1.00 75.06 268 ALA A N 1
ATOM 1900 C CA . ALA A 1 268 ? -15.672 -7.361 31.579 1.00 75.06 268 ALA A CA 1
ATOM 1901 C C . ALA A 1 268 ? -14.283 -6.743 31.358 1.00 75.06 268 ALA A C 1
ATOM 1903 O O . ALA A 1 268 ? -13.922 -6.443 30.223 1.00 75.06 268 ALA A O 1
ATOM 1904 N N . LEU A 1 269 ? -13.490 -6.586 32.423 1.00 78.88 269 LEU A N 1
ATOM 1905 C CA . LEU A 1 269 ? -12.124 -6.072 32.335 1.00 78.88 269 LEU A CA 1
ATOM 1906 C C . LEU A 1 269 ? -11.211 -7.031 31.564 1.00 78.88 269 LEU A C 1
ATOM 1908 O O . LEU A 1 269 ? -10.494 -6.589 30.670 1.00 78.88 269 LEU A O 1
ATOM 1912 N N . VAL A 1 270 ? -11.285 -8.334 31.854 1.00 82.62 270 VAL A N 1
ATOM 1913 C CA . VAL A 1 270 ? -10.520 -9.364 31.132 1.00 82.62 270 VAL A CA 1
ATOM 1914 C C . VAL A 1 270 ? -10.922 -9.410 29.656 1.00 82.62 270 VAL A C 1
ATOM 1916 O O . VAL A 1 270 ? -10.050 -9.391 28.791 1.00 82.62 270 VAL A O 1
ATOM 1919 N N . MET A 1 271 ? -12.222 -9.401 29.349 1.00 80.50 271 MET A N 1
ATOM 1920 C CA . MET A 1 271 ? -12.695 -9.409 27.960 1.00 80.50 271 MET A CA 1
ATOM 1921 C C . MET A 1 271 ? -12.315 -8.137 27.205 1.00 80.50 271 MET A C 1
ATOM 1923 O O . MET A 1 271 ? -11.833 -8.218 26.079 1.00 80.50 271 MET A O 1
ATOM 1927 N N . SER A 1 272 ? -12.463 -6.963 27.823 1.00 78.25 272 SER A N 1
ATOM 1928 C CA . SER A 1 272 ? -12.046 -5.706 27.201 1.00 78.25 272 SER A CA 1
ATOM 1929 C C . SER A 1 272 ? -10.537 -5.678 26.947 1.00 78.25 272 SER A C 1
ATOM 1931 O O . SER A 1 272 ? -10.115 -5.200 25.899 1.00 78.25 272 SER A O 1
ATOM 1933 N N . ALA A 1 273 ? -9.726 -6.212 27.867 1.00 80.56 273 ALA A N 1
ATOM 1934 C CA . ALA A 1 273 ? -8.283 -6.327 27.679 1.00 80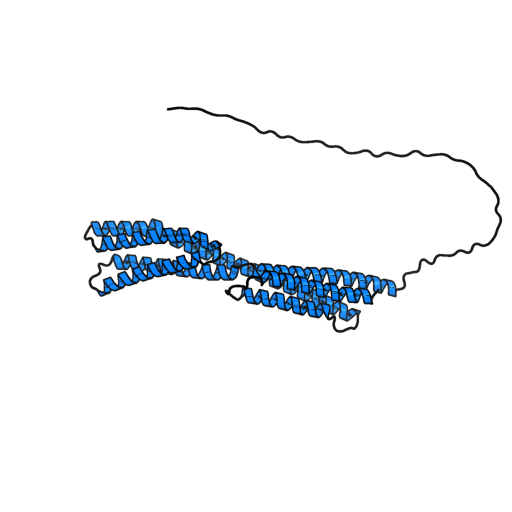.56 273 ALA A CA 1
ATOM 1935 C C . ALA A 1 273 ? -7.925 -7.310 26.553 1.00 80.56 273 ALA A C 1
ATOM 1937 O O . ALA A 1 273 ? -7.036 -7.015 25.759 1.00 80.56 273 ALA A O 1
ATOM 1938 N N . ALA A 1 274 ? -8.634 -8.437 26.438 1.00 82.81 274 ALA A N 1
ATOM 1939 C CA . ALA A 1 274 ? -8.436 -9.402 25.358 1.00 82.81 274 ALA A CA 1
ATOM 1940 C C . ALA A 1 274 ? -8.793 -8.810 23.982 1.00 82.81 274 ALA A C 1
ATOM 1942 O O . ALA A 1 274 ? -8.017 -8.950 23.039 1.00 82.81 274 ALA A O 1
ATOM 1943 N N . VAL A 1 275 ? -9.920 -8.096 23.880 1.00 81.00 275 VAL A N 1
ATOM 1944 C CA . VAL A 1 275 ? -10.353 -7.408 22.648 1.00 81.00 275 VAL A CA 1
ATOM 1945 C C . VAL A 1 275 ? -9.341 -6.336 22.240 1.00 81.00 275 VAL A C 1
ATOM 1947 O O . VAL A 1 275 ? -8.885 -6.327 21.096 1.00 81.00 275 VAL A O 1
ATOM 1950 N N . SER A 1 276 ? -8.933 -5.472 23.176 1.00 79.44 276 SER A N 1
ATOM 1951 C CA . SER A 1 276 ? -7.933 -4.432 22.911 1.00 79.44 276 SER A CA 1
ATOM 1952 C C . SER A 1 276 ? -6.564 -5.022 22.567 1.00 79.44 276 SER A C 1
ATOM 1954 O O . SER A 1 276 ? -5.923 -4.560 21.629 1.00 79.44 276 SER A O 1
ATOM 1956 N N . GLY A 1 277 ? -6.121 -6.056 23.289 1.00 78.69 277 GLY A N 1
ATOM 1957 C CA . GLY A 1 277 ? -4.837 -6.719 23.058 1.00 78.69 277 GLY A CA 1
ATOM 1958 C C . GLY A 1 277 ? -4.774 -7.410 21.699 1.00 78.69 277 GLY A C 1
ATOM 1959 O O . GLY A 1 277 ? -3.791 -7.256 20.976 1.00 78.69 277 GLY A O 1
ATOM 1960 N N . TYR A 1 278 ? -5.848 -8.098 21.305 1.00 81.12 278 TYR A N 1
ATOM 1961 C CA . TYR A 1 278 ? -5.943 -8.697 19.978 1.00 81.12 278 TYR A CA 1
ATOM 1962 C C . TYR A 1 278 ? -5.939 -7.624 18.882 1.00 81.12 278 TYR A C 1
ATOM 1964 O O . TYR A 1 278 ? -5.125 -7.706 17.964 1.00 81.12 278 TYR A O 1
ATOM 1972 N N . ALA A 1 279 ? -6.769 -6.580 18.996 1.00 75.06 279 ALA A N 1
ATOM 1973 C CA . ALA A 1 279 ? -6.790 -5.488 18.019 1.00 75.06 279 ALA A CA 1
ATOM 1974 C C . ALA A 1 279 ? -5.418 -4.803 17.881 1.00 75.06 279 ALA A C 1
ATOM 1976 O O . ALA A 1 279 ? -4.962 -4.543 16.768 1.00 75.06 279 ALA A O 1
ATOM 1977 N N . PHE A 1 280 ? -4.720 -4.587 19.000 1.00 75.19 280 PHE A N 1
ATOM 1978 C CA . PHE A 1 280 ? -3.370 -4.024 19.014 1.00 75.19 280 PHE A CA 1
ATOM 1979 C C . PHE A 1 280 ? -2.336 -4.949 18.352 1.00 75.19 280 PHE A C 1
ATOM 1981 O O . PHE A 1 280 ? -1.480 -4.479 17.607 1.00 75.19 280 PHE A O 1
ATOM 1988 N N . SER A 1 281 ? -2.433 -6.267 18.562 1.00 75.12 281 SER A N 1
ATOM 1989 C CA . SER A 1 281 ? -1.537 -7.238 17.914 1.00 75.12 281 SER A CA 1
ATOM 1990 C C . SER A 1 281 ? -1.696 -7.273 16.389 1.00 75.12 281 SER A C 1
ATOM 1992 O O . SER A 1 281 ? -0.708 -7.435 15.672 1.00 75.12 281 SER A O 1
ATOM 1994 N N . GLN A 1 282 ? -2.914 -7.049 15.886 1.00 72.38 282 GLN A N 1
ATOM 1995 C CA . GLN A 1 282 ? -3.177 -7.025 14.446 1.00 72.38 282 GLN A CA 1
ATOM 1996 C C . GLN A 1 282 ? -2.677 -5.747 13.777 1.00 72.38 282 GLN A C 1
ATOM 1998 O O . GLN A 1 282 ? -2.180 -5.798 12.660 1.00 72.38 282 GLN A O 1
ATOM 2003 N N . LEU A 1 283 ? -2.706 -4.612 14.476 1.00 64.31 283 LEU A N 1
ATOM 2004 C CA . LEU A 1 283 ? -2.106 -3.368 13.985 1.00 64.31 283 LEU A CA 1
ATOM 2005 C C . LEU A 1 283 ? -0.589 -3.468 13.766 1.00 64.31 283 LEU A C 1
ATOM 2007 O O . LEU A 1 283 ? -0.050 -2.790 12.894 1.00 64.31 283 LEU A O 1
ATOM 2011 N N . GLY A 1 284 ? 0.102 -4.286 14.565 1.00 59.53 284 GLY A N 1
ATOM 2012 C CA . GLY A 1 284 ? 1.543 -4.520 14.432 1.00 59.53 284 GLY A CA 1
ATOM 2013 C C . GLY A 1 284 ? 1.918 -5.563 13.375 1.00 59.53 284 GLY A C 1
ATOM 2014 O O . GLY A 1 284 ? 3.096 -5.687 13.043 1.00 59.53 284 GLY A O 1
ATOM 2015 N N . SER A 1 285 ? 0.945 -6.310 12.847 1.00 58.41 285 SER A N 1
ATOM 2016 C CA . SER A 1 285 ? 1.189 -7.477 12.001 1.00 58.41 285 SER A CA 1
ATOM 2017 C C . SER A 1 285 ? 0.658 -7.229 10.588 1.00 58.41 285 SER A C 1
ATOM 2019 O O . SER A 1 285 ? -0.540 -7.092 10.387 1.00 58.41 285 SER A O 1
ATOM 2021 N N . ALA A 1 286 ? 1.526 -7.227 9.570 1.00 50.88 286 ALA A N 1
ATOM 2022 C CA . ALA A 1 286 ? 1.123 -7.101 8.158 1.00 50.88 286 ALA A CA 1
ATOM 2023 C C . ALA A 1 286 ? 0.449 -8.376 7.584 1.00 50.88 286 ALA A C 1
ATOM 2025 O O . ALA A 1 286 ? 0.392 -8.570 6.369 1.00 50.88 286 ALA A O 1
ATOM 2026 N N . THR A 1 287 ? -0.006 -9.282 8.450 1.00 54.38 287 THR A N 1
ATOM 2027 C CA . THR A 1 287 ? -0.599 -10.576 8.100 1.00 54.38 287 THR A CA 1
ATOM 2028 C C . THR A 1 287 ? -2.088 -10.474 7.804 1.00 54.38 287 THR A C 1
ATOM 2030 O O . THR A 1 287 ? -2.792 -9.620 8.332 1.00 54.38 287 THR A O 1
ATOM 2033 N N . ILE A 1 288 ? -2.572 -11.409 6.982 1.00 54.59 288 ILE A N 1
ATOM 2034 C CA . ILE A 1 288 ? -3.990 -11.571 6.657 1.00 54.59 288 ILE A CA 1
ATOM 2035 C C . ILE A 1 288 ? -4.771 -11.786 7.956 1.00 54.59 288 ILE A C 1
ATOM 2037 O O . ILE A 1 288 ? -4.620 -12.805 8.633 1.00 54.59 288 ILE A O 1
ATOM 2041 N N . VAL A 1 289 ? -5.619 -10.820 8.292 1.00 60.09 289 VAL A N 1
ATOM 2042 C CA . VAL A 1 289 ? -6.599 -10.956 9.365 1.00 60.09 289 VAL A CA 1
ATOM 2043 C C . VAL A 1 289 ? -7.597 -12.043 8.964 1.00 60.09 289 VAL A C 1
ATOM 2045 O O . VAL A 1 289 ? -8.150 -12.014 7.864 1.00 60.09 289 VAL A O 1
ATOM 2048 N N . ALA A 1 290 ? -7.847 -13.005 9.857 1.00 56.91 290 ALA A N 1
ATOM 2049 C CA . ALA A 1 290 ? -8.816 -14.065 9.601 1.00 56.91 290 ALA A CA 1
ATOM 2050 C C . ALA A 1 290 ? -10.206 -13.467 9.284 1.00 56.91 290 ALA A C 1
ATOM 2052 O O . ALA A 1 290 ? -10.687 -12.621 10.053 1.00 56.91 290 ALA A O 1
ATOM 2053 N N . PRO A 1 291 ? -10.877 -13.897 8.196 1.00 53.59 291 PRO A N 1
ATOM 2054 C CA . PRO A 1 291 ? -12.226 -13.442 7.885 1.00 53.59 291 PRO A CA 1
ATOM 2055 C C . PRO A 1 291 ? -13.150 -13.800 9.055 1.00 53.59 291 PRO A C 1
ATOM 2057 O O . PRO A 1 291 ? -13.344 -14.968 9.377 1.00 53.59 291 PRO A O 1
ATOM 2060 N N . GLY A 1 292 ? -13.658 -12.776 9.743 1.00 62.28 292 GLY A N 1
ATOM 2061 C CA . GLY A 1 292 ? -14.469 -12.921 10.958 1.00 62.28 292 GLY A CA 1
ATOM 2062 C C . GLY A 1 292 ? -13.849 -12.339 12.232 1.00 62.28 292 GLY A C 1
ATOM 2063 O O . GLY A 1 292 ? -14.579 -12.117 13.196 1.00 62.28 292 GLY A O 1
ATOM 2064 N N . ALA A 1 293 ? -12.557 -11.997 12.245 1.00 73.38 293 ALA A N 1
ATOM 2065 C CA . ALA A 1 293 ? -11.913 -11.404 13.421 1.00 73.38 293 ALA A CA 1
ATOM 2066 C C . ALA A 1 293 ? -12.544 -10.062 13.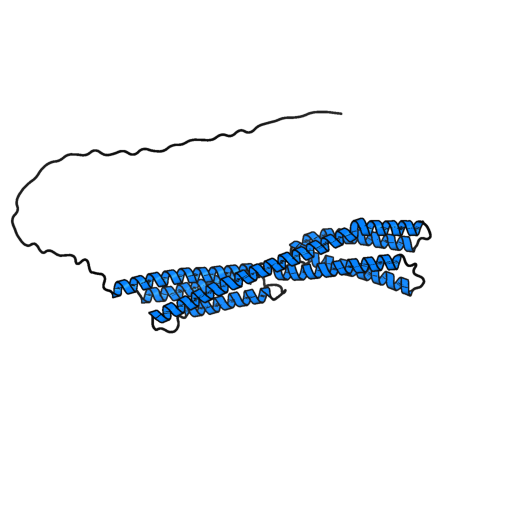838 1.00 73.38 293 ALA A C 1
ATOM 2068 O O . ALA A 1 293 ? -12.795 -9.844 15.019 1.00 73.38 293 ALA A O 1
ATOM 2069 N N . GLY A 1 294 ? -12.875 -9.194 12.874 1.00 71.06 294 GLY A N 1
ATOM 2070 C CA . GLY A 1 294 ? -13.595 -7.942 13.137 1.00 71.06 294 GLY A CA 1
ATOM 2071 C C . GLY A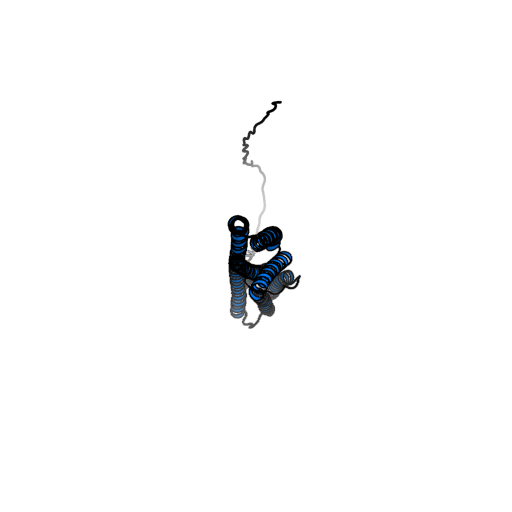 1 294 ? -14.927 -8.187 13.862 1.00 71.06 294 GLY A C 1
ATOM 2072 O O . GLY A 1 294 ? -15.085 -7.734 14.998 1.00 71.06 294 GLY A O 1
ATOM 2073 N N . PRO A 1 295 ? -15.880 -8.927 13.262 1.00 77.31 295 PRO A N 1
ATOM 2074 C CA . PRO A 1 295 ? -17.142 -9.282 13.913 1.00 77.31 295 PRO A CA 1
ATOM 2075 C C . PRO A 1 295 ? -16.973 -9.907 15.306 1.00 77.31 295 PRO A C 1
ATOM 2077 O O . PRO A 1 295 ? -17.725 -9.568 16.216 1.00 77.31 295 PRO A O 1
ATOM 2080 N N . LEU A 1 296 ? -15.961 -10.759 15.509 1.00 79.38 296 LEU A N 1
ATOM 2081 C CA . LEU A 1 296 ? -15.669 -11.354 16.818 1.00 79.38 296 LEU A CA 1
ATOM 2082 C C . LEU A 1 296 ? -15.255 -10.314 17.868 1.00 79.38 296 LEU A C 1
ATOM 2084 O O . LEU A 1 296 ? -15.656 -10.436 19.023 1.00 79.38 296 LEU A O 1
ATOM 2088 N N . LEU A 1 297 ? -14.509 -9.272 17.493 1.00 80.25 297 LEU A N 1
ATOM 2089 C CA . LEU A 1 297 ? -14.137 -8.186 18.411 1.00 80.25 297 LEU A CA 1
ATOM 2090 C C . LEU A 1 297 ? -15.331 -7.312 18.787 1.00 80.25 297 LEU A C 1
ATOM 2092 O O . LEU A 1 297 ? -15.460 -6.916 19.948 1.00 80.25 297 LEU A O 1
ATOM 2096 N N . LEU A 1 298 ? -16.236 -7.071 17.836 1.00 77.56 298 LEU A N 1
ATOM 2097 C CA . LEU A 1 298 ? -17.498 -6.387 18.107 1.00 77.56 298 LEU A CA 1
ATOM 2098 C C . LEU A 1 298 ? -18.343 -7.197 19.100 1.00 77.56 298 LEU A C 1
ATOM 2100 O O . LEU A 1 298 ? -18.796 -6.661 20.113 1.00 77.56 298 LEU A O 1
ATOM 2104 N N . VAL A 1 299 ? -18.500 -8.501 18.848 1.00 82.94 299 VAL A N 1
ATOM 2105 C CA . VAL A 1 299 ? -19.209 -9.422 19.749 1.00 82.94 299 VAL A CA 1
ATOM 2106 C C . VAL A 1 299 ? -18.523 -9.482 21.116 1.00 82.94 299 VAL A C 1
ATOM 2108 O O . VAL A 1 299 ? -19.210 -9.449 22.132 1.00 82.94 299 VAL A O 1
ATOM 2111 N N . GLY A 1 300 ? -17.190 -9.492 21.170 1.00 78.06 300 GLY A N 1
ATOM 2112 C CA . GLY A 1 300 ? -16.420 -9.458 22.415 1.00 78.06 300 GLY A CA 1
ATOM 2113 C C . GLY A 1 300 ? -16.655 -8.184 23.234 1.00 78.06 300 GLY A C 1
ATOM 2114 O O . GLY A 1 300 ? -16.877 -8.261 24.443 1.00 78.06 300 GLY A O 1
ATOM 2115 N N . GLY A 1 301 ? -16.686 -7.014 22.587 1.00 75.44 301 GLY A N 1
ATOM 2116 C CA . GLY A 1 301 ? -17.020 -5.745 23.245 1.00 75.44 301 GLY A CA 1
ATOM 2117 C C . GLY A 1 301 ? -18.460 -5.702 23.765 1.00 75.44 301 GLY A C 1
ATOM 2118 O O . GLY A 1 301 ? -18.702 -5.264 24.893 1.00 75.44 301 GLY A O 1
ATOM 2119 N N . LEU A 1 302 ? -19.413 -6.231 22.991 1.00 77.44 302 LEU A N 1
ATOM 2120 C CA . LEU A 1 302 ? -20.811 -6.373 23.416 1.00 77.44 302 LEU A CA 1
ATOM 2121 C C . LEU A 1 302 ? -20.966 -7.377 24.568 1.00 77.44 302 LEU A C 1
ATOM 2123 O O . LEU A 1 302 ? -21.722 -7.124 25.506 1.00 77.44 302 LEU A O 1
ATOM 2127 N N . ALA A 1 303 ? -20.219 -8.482 24.552 1.00 79.25 303 ALA A N 1
ATOM 2128 C CA . ALA A 1 303 ? -20.195 -9.451 25.643 1.00 79.25 303 ALA A CA 1
ATOM 2129 C C . ALA A 1 303 ? -19.627 -8.827 26.927 1.00 79.25 303 ALA A C 1
ATOM 2131 O O . ALA A 1 303 ? -20.212 -8.990 27.999 1.00 79.25 303 ALA A O 1
ATOM 2132 N N . ALA A 1 304 ? -18.546 -8.044 26.827 1.00 75.50 304 ALA A N 1
ATOM 2133 C CA . ALA A 1 304 ? -18.008 -7.283 27.954 1.00 75.50 304 ALA A CA 1
ATOM 2134 C C . ALA A 1 304 ? -19.047 -6.296 28.512 1.00 75.50 304 ALA A C 1
ATOM 2136 O O . ALA A 1 304 ? -19.256 -6.243 29.725 1.00 75.50 304 ALA A O 1
ATOM 2137 N N . ALA A 1 305 ? -19.767 -5.583 27.641 1.00 72.75 305 ALA A N 1
ATOM 2138 C CA . ALA A 1 305 ? -20.864 -4.711 28.048 1.00 72.75 305 ALA A CA 1
ATOM 2139 C C . ALA A 1 305 ? -21.988 -5.486 28.768 1.00 72.75 305 ALA A C 1
ATOM 2141 O O . ALA A 1 305 ? -22.466 -5.053 29.819 1.00 72.75 305 ALA A O 1
ATOM 2142 N N . GLY A 1 306 ? -22.355 -6.668 28.265 1.00 75.50 306 GLY A N 1
ATOM 2143 C CA . GLY A 1 306 ? -23.308 -7.570 28.914 1.00 75.50 306 GLY A CA 1
ATOM 2144 C C . GLY A 1 306 ? -22.858 -8.012 30.311 1.00 75.50 306 GLY A C 1
ATOM 2145 O O . GLY A 1 306 ? -23.657 -7.994 31.247 1.00 75.50 306 GLY A O 1
ATOM 2146 N N . LEU A 1 307 ? -21.573 -8.329 30.493 1.00 78.75 307 LEU A N 1
ATOM 2147 C CA . LEU A 1 307 ? -21.001 -8.691 31.797 1.00 78.75 307 LEU A CA 1
ATOM 2148 C C . LEU A 1 307 ? -21.024 -7.523 32.794 1.00 78.75 307 LEU A C 1
ATOM 2150 O O . LEU A 1 307 ? -21.347 -7.728 33.969 1.00 78.75 307 LEU A O 1
ATOM 2154 N N . VAL A 1 308 ? -20.748 -6.295 32.335 1.00 75.06 308 VAL A N 1
ATOM 2155 C CA . VAL A 1 308 ? -20.912 -5.079 33.153 1.00 75.06 308 VAL A CA 1
ATOM 2156 C C . VAL A 1 308 ? -22.367 -4.919 33.584 1.00 75.06 308 VAL A C 1
ATOM 2158 O O . VAL A 1 308 ? -22.637 -4.664 34.761 1.00 75.06 308 VAL A O 1
ATOM 2161 N N . TRP A 1 309 ? -23.301 -5.078 32.643 1.00 78.94 309 TRP A N 1
ATOM 2162 C CA . TRP A 1 309 ? -24.729 -4.952 32.909 1.00 78.94 309 TRP A CA 1
ATOM 2163 C C . TRP A 1 309 ? -25.202 -5.974 33.944 1.00 78.94 309 TRP A C 1
ATOM 2165 O O . TRP A 1 309 ? -25.745 -5.586 34.978 1.00 78.94 309 TRP A O 1
ATOM 2175 N N . LEU A 1 310 ? -24.926 -7.261 33.721 1.00 81.25 310 LEU A N 1
ATOM 2176 C CA . LEU A 1 310 ? -25.317 -8.349 34.623 1.00 81.25 310 LEU A CA 1
ATOM 2177 C C . LEU A 1 310 ? -24.696 -8.190 36.018 1.00 81.25 310 LEU A C 1
ATOM 2179 O O . LEU A 1 310 ? -25.397 -8.306 37.025 1.00 81.25 310 LEU A O 1
ATOM 2183 N N . GLY A 1 311 ? -23.403 -7.861 36.089 1.00 76.25 311 GLY A N 1
ATOM 2184 C CA . GLY A 1 311 ? -22.692 -7.695 37.358 1.00 76.25 311 GLY A CA 1
ATOM 2185 C C . GLY A 1 311 ? -23.182 -6.510 38.196 1.00 76.25 311 GLY A C 1
ATOM 2186 O O . GLY A 1 311 ? -23.071 -6.538 39.424 1.00 76.25 311 GLY A O 1
ATOM 2187 N N . LEU A 1 312 ? -23.718 -5.461 37.565 1.00 73.81 312 LEU A N 1
ATOM 2188 C CA . LEU A 1 312 ? -24.281 -4.299 38.260 1.00 73.81 312 LEU A CA 1
ATOM 2189 C C . LEU A 1 312 ? -25.786 -4.442 38.528 1.00 73.81 312 LEU A C 1
ATOM 2191 O O . LEU A 1 312 ? -26.249 -3.969 39.567 1.00 73.81 312 LEU A O 1
ATOM 2195 N N . ASP A 1 313 ? -26.538 -5.128 37.663 1.00 78.25 313 ASP A N 1
ATOM 2196 C CA . ASP A 1 313 ? -27.957 -5.443 37.883 1.00 78.25 313 ASP A CA 1
ATOM 2197 C C . ASP A 1 313 ? -28.149 -6.395 39.071 1.00 78.25 313 ASP A C 1
ATOM 2199 O O . ASP A 1 313 ? -28.999 -6.157 39.930 1.00 78.25 313 ASP A O 1
ATOM 2203 N N . GLN A 1 314 ? -27.296 -7.418 39.199 1.00 78.00 314 GLN A N 1
ATOM 2204 C CA . GLN A 1 314 ? -27.309 -8.306 40.365 1.00 78.00 314 GLN A CA 1
ATOM 2205 C C . GLN A 1 314 ? -27.096 -7.522 41.669 1.00 78.00 314 GLN A C 1
ATOM 2207 O O . GLN A 1 314 ? -27.795 -7.749 42.654 1.00 78.00 314 GLN A O 1
ATOM 2212 N N . ARG A 1 315 ? -26.202 -6.524 41.659 1.00 71.12 315 ARG A N 1
ATOM 2213 C CA . ARG A 1 315 ? -25.999 -5.630 42.810 1.00 71.12 315 ARG A CA 1
ATOM 2214 C C . ARG A 1 315 ? -27.202 -4.731 43.060 1.00 71.12 315 ARG A C 1
ATOM 2216 O O . ARG A 1 315 ? -27.577 -4.540 44.208 1.00 71.12 315 ARG A O 1
ATOM 2223 N N . LEU A 1 316 ? -27.832 -4.192 42.017 1.00 73.38 316 LEU A N 1
ATOM 2224 C CA . LEU A 1 316 ? -29.060 -3.406 42.167 1.00 73.38 316 LEU A CA 1
ATOM 2225 C C . LEU A 1 316 ? -30.194 -4.219 42.804 1.00 73.38 316 LEU A C 1
ATOM 2227 O O . LEU A 1 316 ? -30.935 -3.659 43.612 1.00 73.38 316 LEU A O 1
ATOM 2231 N N . LYS A 1 317 ? -30.312 -5.511 42.475 1.00 75.00 317 LYS A N 1
ATOM 2232 C CA . LYS A 1 317 ? -31.276 -6.434 43.095 1.00 75.00 317 LYS A CA 1
ATOM 2233 C C . LYS A 1 317 ? -30.975 -6.687 44.572 1.00 75.00 317 LYS A C 1
ATOM 2235 O O . LYS A 1 317 ? -31.904 -6.658 45.361 1.00 75.00 317 LYS A O 1
ATOM 2240 N N . GLU A 1 318 ? -29.708 -6.848 44.958 1.00 73.94 318 GLU A N 1
ATOM 2241 C CA . GLU A 1 318 ? -29.309 -6.996 46.373 1.00 73.94 318 GLU A CA 1
ATOM 2242 C C . GLU A 1 318 ? -29.630 -5.757 47.239 1.00 73.94 318 GLU A C 1
ATOM 2244 O O . GLU A 1 318 ? -29.729 -5.872 48.459 1.00 73.94 318 GLU A O 1
ATOM 2249 N N . TYR A 1 319 ? -29.756 -4.567 46.636 1.00 64.88 319 TYR A N 1
ATOM 2250 C CA . TYR A 1 319 ? -30.018 -3.308 47.353 1.00 64.88 319 TYR A CA 1
ATOM 2251 C C . TYR A 1 319 ? -31.491 -2.883 47.410 1.00 64.88 319 TYR A C 1
ATOM 2253 O O . TYR A 1 319 ? -31.800 -1.921 48.128 1.00 64.88 319 TYR A O 1
ATOM 2261 N N . ARG A 1 320 ? -32.366 -3.535 46.640 1.00 61.78 320 ARG A N 1
ATOM 2262 C CA . ARG A 1 320 ? -33.820 -3.341 46.709 1.00 61.78 320 ARG A CA 1
ATOM 2263 C C . ARG A 1 320 ? -34.376 -4.169 47.855 1.00 61.78 320 ARG A C 1
ATOM 2265 O O . ARG A 1 320 ? -35.049 -3.549 48.707 1.00 61.78 320 ARG A O 1
#

pLDDT: mean 70.87, std 15.84, range [30.67, 94.38]

Sequence (320 aa):
MSNVGTAGATAPAPRPGRGAPTAATAPASSAVWRPTSQPSAQEVATAEAAGTPTPQAWRRGSLARGLRKLTAAGVLACSINGLAAYAVVTTDAARVQSVAATQAAEIGAVTSTIDTLGTTAKVTPVGAAKEKAYLTTVSEASSRLASVTARAATGPAGLAEDTVALQGLSADYTRYVALLESGRAATGKVAADRYGQAETLRTTRLDPALAELQRQNTDRSTEAKTLAWVTMGGLGLTSLVTLLTLLGGSRWLASRTKRVVNPGLFGALVMSAAVSGYAFSQLGSATIVAPGAGPLLLVGGLAAAGLVWLGLDQRLKEYR

Secondary structure (DSSP, 8-state):
------------------------------------------------------HHHHHHHHHHHHHHHHHHHHHHHHHHHHHHHHHHHH-THHHHHHHHHHHHHHHHHHHHHHHHHHHHHHS---SHHHHHHHHHHHHHHHHHHHHHHHHHHHS-GGGSHHHHHHHHHHHHHHHHHHHHHHHHH--HHHHHHHHHHHHHHIIIIIHHHHHHHHHHHHHHHHHHHHHHHHHHHHHHHHHHHHHHHHHHHHHHHHHHH--S--HHHHHHHHHHHHHHHHHHHHHT--S---TTHHHHHHHHHHHHHHHHHHHHHHHHHHH-

Organism: NCBI:txid1089455

Radius of gyration: 39.42 Å; chains: 1; bounding box: 112×45×112 Å